Protein AF-N6YST2-F1 (afdb_monomer_lite)

InterPro domains:
  IPR011063 tRNA(Ile)-lysidine/2-thiocytidine synthase, N-terminal [PF01171] (2-42)
  IPR012094 tRNA(Ile)-lysidine synthase [PTHR43033] (2-73)
  IPR014729 Rossmann-like alpha/beta/alpha sandwich fold [G3DSA:3.40.50.620] (1-75)
  IPR015262 tRNA(Ile)-lysidine synthase, substrate-binding domain [PF09179] (97-164)

Organism: NCBI:txid1234382

Foldseek 3Di:
DDDVCLPPDPVRVVVVCVVVVHDDDDDPCLCDCVDVVSVCVPPPVVVVCVVPVCRVVVVVVVVVVVVVVLVVLLVLLVVLLVQQPDFDQFQVGWTKGFLVSLLPDDLVSNLSNVQNSVVVPPDDFADPVQSVVLSVCSVVDDLCDWDWGDRDQKIWIGHRRIIIIGGPDDPWWAKDWDPPDQWDCIPRDIDGNDDDDPADDDPVVCVVDPTDIDGDDDPPDDDDRDPPDD

Structure (mmCIF, N/CA/C/O backbone):
data_AF-N6YST2-F1
#
_entry.id   AF-N6YST2-F1
#
loop_
_atom_site.group_PDB
_atom_site.id
_atom_site.type_symbol
_atom_site.label_atom_id
_atom_site.label_alt_id
_atom_site.label_comp_id
_atom_site.label_asym_id
_atom_site.label_entity_id
_atom_site.label_seq_id
_atom_site.pdbx_PDB_ins_code
_atom_site.Cartn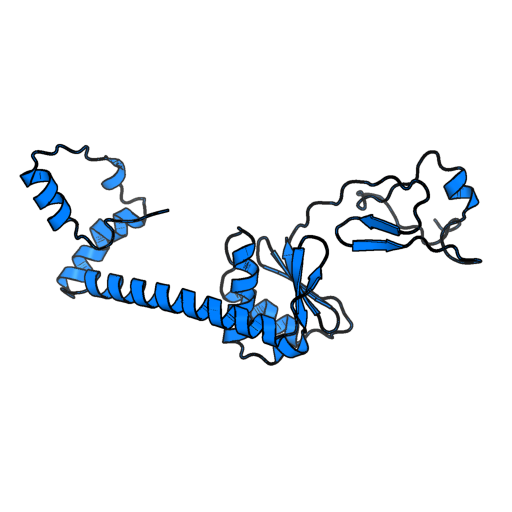_x
_atom_site.Cartn_y
_atom_site.Cartn_z
_atom_site.occupancy
_atom_site.B_iso_or_equiv
_atom_site.auth_seq_id
_atom_site.auth_comp_id
_atom_site.auth_asym_id
_atom_site.auth_atom_id
_atom_site.pdbx_PDB_model_num
ATOM 1 N N . ARG A 1 1 ? 5.291 -6.263 18.450 1.00 65.19 1 ARG A N 1
ATOM 2 C CA . ARG A 1 1 ? 5.115 -5.662 19.801 1.00 65.19 1 ARG A CA 1
ATOM 3 C C . ARG A 1 1 ? 3.794 -6.167 20.377 1.00 65.19 1 ARG A C 1
ATOM 5 O O . ARG A 1 1 ? 2.771 -5.918 19.758 1.00 65.19 1 ARG A O 1
ATOM 12 N N . LEU A 1 2 ? 3.810 -6.894 21.497 1.00 78.56 2 LEU A N 1
ATOM 13 C CA . LEU A 1 2 ? 2.604 -7.439 22.141 1.00 78.56 2 LEU A CA 1
ATOM 14 C C . LEU A 1 2 ? 1.881 -6.344 22.956 1.00 78.56 2 LEU A C 1
ATOM 16 O O . LEU A 1 2 ? 2.547 -5.483 23.534 1.00 78.56 2 LEU A O 1
ATOM 20 N N . ARG A 1 3 ? 0.539 -6.361 23.012 1.00 82.94 3 ARG A N 1
ATOM 21 C CA . ARG A 1 3 ? -0.280 -5.460 23.858 1.00 82.94 3 ARG A CA 1
ATOM 22 C C . ARG A 1 3 ? -1.318 -6.243 24.690 1.00 82.94 3 ARG A C 1
ATOM 24 O O . ARG A 1 3 ? -2.513 -6.103 24.449 1.00 82.94 3 ARG A O 1
ATOM 31 N N . PRO A 1 4 ? -0.886 -7.058 25.667 1.00 86.00 4 PRO A N 1
ATOM 32 C CA . PRO A 1 4 ? -1.756 -8.023 26.353 1.00 86.00 4 PRO A CA 1
ATOM 33 C C . PRO A 1 4 ? -2.868 -7.389 27.207 1.00 86.00 4 PRO A C 1
ATOM 35 O O . PRO A 1 4 ? -3.902 -8.008 27.417 1.00 86.00 4 PRO A O 1
ATOM 38 N N . LEU A 1 5 ? -2.703 -6.139 27.654 1.00 89.31 5 LEU A N 1
ATOM 39 C CA . LEU A 1 5 ? -3.694 -5.434 28.483 1.00 89.31 5 LEU A CA 1
ATOM 40 C C . LEU A 1 5 ? -4.665 -4.554 27.673 1.00 89.31 5 LEU A C 1
ATOM 42 O O . LEU A 1 5 ? -5.432 -3.801 28.264 1.00 89.31 5 LEU A O 1
ATOM 46 N N . LEU A 1 6 ? -4.633 -4.602 26.332 1.00 82.56 6 LEU A N 1
ATOM 47 C CA . LEU A 1 6 ? -5.403 -3.681 25.480 1.00 82.56 6 LEU A CA 1
ATOM 48 C C . LEU A 1 6 ? -6.926 -3.805 25.667 1.00 82.56 6 LEU A C 1
ATOM 50 O O . LEU A 1 6 ? -7.635 -2.816 25.511 1.00 82.56 6 LEU A O 1
ATOM 54 N N . GLY A 1 7 ? -7.415 -4.997 26.021 1.00 80.06 7 GLY A N 1
ATOM 55 C CA . GLY A 1 7 ? -8.835 -5.249 26.286 1.00 80.06 7 GLY A CA 1
ATOM 56 C C . GLY A 1 7 ? -9.312 -4.837 27.684 1.00 80.06 7 GLY A C 1
ATOM 57 O O . GLY A 1 7 ? -10.509 -4.902 27.953 1.00 80.06 7 GLY A O 1
ATOM 58 N N . LEU A 1 8 ? -8.409 -4.423 28.581 1.00 84.31 8 LEU A N 1
ATOM 59 C CA . LEU A 1 8 ? -8.742 -4.076 29.963 1.00 84.31 8 LEU A CA 1
ATOM 60 C C . LEU A 1 8 ? -8.911 -2.564 30.125 1.00 84.31 8 LEU A C 1
ATOM 62 O O . LEU A 1 8 ? -8.095 -1.763 29.666 1.00 84.31 8 LEU A O 1
ATOM 66 N N . ARG A 1 9 ? -9.961 -2.155 30.839 1.00 82.38 9 ARG A N 1
ATOM 67 C CA . ARG A 1 9 ? -10.192 -0.747 31.182 1.00 82.38 9 ARG A CA 1
ATOM 68 C C . ARG A 1 9 ? -9.235 -0.300 32.283 1.00 82.38 9 ARG A C 1
ATOM 70 O O . ARG A 1 9 ? -8.901 -1.067 33.186 1.00 82.38 9 ARG A O 1
ATOM 77 N N . ARG A 1 10 ? -8.886 0.993 32.294 1.00 83.69 10 ARG A N 1
ATOM 78 C CA . ARG A 1 10 ? -8.048 1.599 33.349 1.00 83.69 10 ARG A CA 1
ATOM 79 C C . ARG A 1 10 ? -8.590 1.326 34.755 1.00 83.69 10 ARG A C 1
ATOM 81 O O . ARG A 1 10 ? -7.808 1.012 35.643 1.00 83.69 10 ARG A O 1
ATOM 88 N N . ALA A 1 11 ? -9.907 1.400 34.948 1.00 84.94 11 ALA A N 1
ATOM 89 C CA . ALA A 1 11 ? -10.533 1.119 36.239 1.00 84.94 11 ALA A CA 1
ATOM 90 C C . ALA A 1 11 ? -10.274 -0.320 36.725 1.00 84.94 11 ALA A C 1
ATOM 92 O O . ALA A 1 11 ? -10.001 -0.520 37.904 1.00 84.94 11 ALA A O 1
ATOM 93 N N . GLN A 1 12 ? -10.282 -1.306 35.818 1.00 89.06 12 GLN A N 1
ATOM 94 C CA . GLN A 1 12 ? -9.979 -2.703 36.150 1.00 89.06 12 GLN A CA 1
ATOM 95 C C . GLN A 1 12 ? -8.512 -2.861 36.559 1.00 89.06 12 GLN A C 1
ATOM 97 O O . GLN A 1 12 ? -8.224 -3.507 37.561 1.00 89.06 12 GLN A O 1
ATOM 102 N N . LEU A 1 13 ? -7.594 -2.213 35.832 1.00 92.12 13 LEU A N 1
ATOM 103 C CA . LEU A 1 13 ? -6.164 -2.229 36.156 1.00 92.12 13 LEU A CA 1
ATOM 104 C C . LEU A 1 13 ? -5.876 -1.574 37.514 1.00 92.12 13 LEU A C 1
ATOM 106 O O . LEU A 1 13 ? -5.116 -2.124 38.304 1.00 92.12 13 LEU A O 1
ATOM 110 N N . LEU A 1 14 ? -6.512 -0.435 37.814 1.00 91.06 14 LEU A N 1
ATOM 111 C CA . LEU A 1 14 ? -6.365 0.247 39.105 1.00 91.06 14 LEU A CA 1
ATOM 112 C C . LEU A 1 14 ? -6.957 -0.573 40.254 1.00 91.06 14 LEU A C 1
ATOM 114 O O . LEU A 1 14 ? -6.343 -0.660 41.313 1.00 91.06 14 LEU A O 1
ATOM 118 N N . GLY A 1 15 ? -8.132 -1.178 40.054 1.00 92.88 15 GLY A N 1
ATOM 119 C CA . GLY A 1 15 ? -8.750 -2.059 41.045 1.00 92.88 15 GLY A CA 1
ATOM 120 C C . GLY A 1 15 ? -7.867 -3.265 41.358 1.00 92.88 15 GLY A C 1
ATOM 121 O O . GLY A 1 15 ? -7.610 -3.550 42.524 1.00 92.88 15 GLY A O 1
ATOM 122 N N . TRP A 1 16 ? -7.332 -3.914 40.321 1.00 94.75 16 TRP A N 1
ATOM 123 C CA . TRP A 1 16 ? -6.417 -5.041 40.477 1.00 94.75 16 TRP A CA 1
ATOM 124 C C . TRP A 1 16 ? -5.116 -4.635 41.180 1.00 94.75 16 TRP A C 1
ATOM 126 O O . TRP A 1 16 ? -4.717 -5.295 42.136 1.00 94.75 16 TRP A O 1
ATOM 136 N N . ALA A 1 17 ? -4.495 -3.521 40.775 1.00 94.12 17 ALA A N 1
ATOM 137 C CA . ALA A 1 17 ? -3.268 -3.020 41.394 1.00 94.12 17 ALA A CA 1
ATOM 138 C C . ALA A 1 17 ? -3.460 -2.703 42.884 1.00 94.12 17 ALA A C 1
ATOM 140 O O . ALA A 1 17 ? -2.644 -3.109 43.709 1.00 94.12 17 ALA A O 1
ATOM 141 N N . ARG A 1 18 ? -4.574 -2.050 43.242 1.00 94.81 18 ARG A N 1
ATOM 142 C CA . ARG A 1 18 ? -4.926 -1.755 44.639 1.00 94.81 18 ARG A CA 1
ATOM 143 C C . ARG A 1 18 ? -5.166 -3.023 45.453 1.00 94.81 18 ARG A C 1
ATOM 145 O O . ARG A 1 18 ? -4.648 -3.126 46.557 1.00 94.81 18 ARG A O 1
ATOM 152 N N . ALA A 1 19 ? -5.902 -3.991 44.904 1.00 96.06 19 ALA A N 1
ATOM 153 C CA . ALA A 1 19 ? -6.179 -5.261 45.579 1.00 96.06 19 ALA A CA 1
ATOM 154 C C . ALA A 1 19 ? -4.906 -6.071 45.887 1.00 96.06 19 ALA A C 1
ATOM 156 O O . ALA A 1 19 ? -4.893 -6.841 46.840 1.00 96.06 19 ALA A O 1
ATOM 157 N N . HIS A 1 20 ? -3.836 -5.868 45.113 1.00 96.38 20 HIS A N 1
ATOM 158 C CA . HIS A 1 20 ? -2.541 -6.532 45.295 1.00 96.38 20 HIS A CA 1
ATOM 159 C C . HIS A 1 20 ? -1.489 -5.635 45.967 1.00 96.38 20 HIS A C 1
ATOM 161 O O . HIS A 1 20 ? -0.314 -5.990 45.992 1.00 96.38 20 HIS A O 1
ATOM 167 N N . GLY A 1 21 ? -1.880 -4.466 46.490 1.00 95.06 21 GLY A N 1
ATOM 168 C CA . GLY A 1 21 ? -0.968 -3.559 47.193 1.00 95.06 21 GLY A CA 1
ATOM 169 C C . GLY A 1 21 ? 0.160 -2.995 46.323 1.00 95.06 21 GLY A C 1
ATOM 170 O O . GLY A 1 21 ? 1.219 -2.650 46.841 1.00 95.06 21 GLY A O 1
ATOM 171 N N . LEU A 1 22 ? -0.033 -2.915 45.003 1.00 95.31 22 LEU A N 1
ATOM 172 C CA . LEU A 1 22 ? 0.983 -2.395 44.094 1.00 95.31 22 LEU A CA 1
ATOM 173 C C . LEU A 1 22 ? 1.040 -0.869 44.157 1.00 95.31 22 LEU A C 1
ATOM 175 O O . LEU A 1 22 ? 0.030 -0.191 43.965 1.00 95.31 22 LEU A O 1
ATOM 179 N N . ALA A 1 23 ? 2.246 -0.340 44.349 1.00 90.06 23 ALA A N 1
ATOM 180 C CA . ALA A 1 23 ? 2.554 1.067 44.135 1.00 90.06 23 ALA A CA 1
ATOM 181 C C . ALA A 1 23 ? 3.004 1.293 42.684 1.00 90.06 23 ALA A C 1
ATOM 183 O O . ALA A 1 23 ? 3.649 0.436 42.077 1.00 90.06 23 ALA A O 1
ATOM 184 N N . TRP A 1 24 ? 2.680 2.454 42.122 1.00 88.12 24 TRP A N 1
ATOM 185 C CA . TRP A 1 24 ? 3.134 2.868 40.795 1.00 88.12 24 TRP A CA 1
ATOM 186 C C . TRP A 1 24 ? 3.608 4.319 40.824 1.00 88.12 24 TRP A C 1
ATOM 188 O O . TRP A 1 24 ? 3.203 5.098 41.684 1.00 88.12 24 TRP A O 1
ATOM 198 N N . VAL A 1 25 ? 4.466 4.672 39.868 1.00 87.56 25 VAL A N 1
ATOM 199 C CA . VAL A 1 25 ? 4.961 6.039 39.679 1.00 87.56 25 VAL A CA 1
ATOM 200 C C . VAL A 1 25 ? 4.017 6.787 38.739 1.00 87.56 25 VAL A C 1
ATOM 202 O O . VAL A 1 25 ? 3.628 6.262 37.691 1.00 87.56 25 VAL A O 1
ATOM 205 N N . GLU A 1 26 ? 3.638 8.005 39.113 1.00 79.00 26 GLU A N 1
ATOM 206 C CA . GLU A 1 26 ? 2.900 8.923 38.246 1.00 79.00 26 GLU A CA 1
ATOM 207 C C . GLU A 1 26 ? 3.908 9.727 37.419 1.00 79.00 26 GLU A C 1
ATOM 209 O O . GLU A 1 26 ? 4.563 10.620 37.936 1.00 79.00 26 GLU A O 1
ATOM 214 N N . ASP A 1 27 ? 4.061 9.382 36.142 1.00 82.38 27 ASP A N 1
ATOM 215 C CA . ASP A 1 27 ? 4.931 10.120 35.218 1.00 82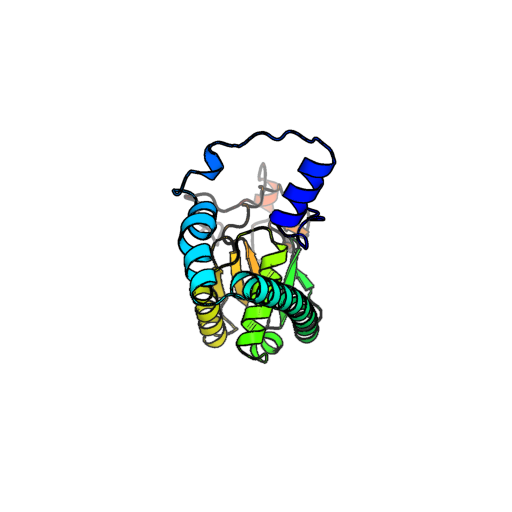.38 27 ASP A CA 1
ATOM 216 C C . ASP A 1 27 ? 4.304 11.486 34.890 1.00 82.38 27 ASP A C 1
ATOM 218 O O . ASP A 1 27 ? 3.186 11.549 34.359 1.00 82.38 27 ASP A O 1
ATOM 222 N N . GLU A 1 28 ? 5.025 12.565 35.203 1.00 77.81 28 GLU A N 1
ATOM 223 C CA . GLU A 1 28 ? 4.601 13.962 35.083 1.00 77.81 28 GLU A CA 1
ATOM 224 C C . GLU A 1 28 ? 4.231 14.340 33.642 1.00 77.81 28 GLU A C 1
ATOM 226 O O . GLU A 1 28 ? 3.324 15.148 33.412 1.00 77.81 28 GLU A O 1
ATOM 231 N N . SER A 1 29 ? 4.844 13.686 32.649 1.00 78.75 29 SER A N 1
ATOM 232 C CA . SER A 1 29 ? 4.541 13.911 31.233 1.00 78.75 29 SER A CA 1
ATOM 233 C C . SER A 1 29 ? 3.101 13.531 30.870 1.00 78.75 29 SER A C 1
ATOM 235 O O . SER A 1 29 ? 2.562 14.014 29.872 1.00 78.75 29 SER A O 1
ATOM 237 N N . ASN A 1 30 ? 2.417 12.716 31.686 1.00 78.56 30 ASN A N 1
ATOM 238 C CA . ASN A 1 30 ? 1.009 12.369 31.481 1.00 78.56 30 ASN A CA 1
ATOM 239 C C . ASN A 1 30 ? 0.058 13.561 31.610 1.00 78.56 30 ASN A C 1
ATOM 241 O O . ASN A 1 30 ? -1.043 13.492 31.054 1.00 78.56 30 ASN A O 1
ATOM 245 N N . ALA A 1 31 ? 0.459 14.605 32.341 1.00 78.81 31 ALA A N 1
ATOM 246 C CA . ALA A 1 31 ? -0.304 15.837 32.520 1.00 78.81 31 ALA A CA 1
ATOM 247 C C . ALA A 1 31 ? -0.057 16.856 31.394 1.00 78.81 31 ALA A C 1
ATOM 249 O O . ALA A 1 31 ? -0.803 17.823 31.245 1.00 78.81 31 ALA A O 1
ATOM 250 N N . GLU A 1 32 ? 0.965 16.646 30.565 1.00 89.19 32 GLU A N 1
ATOM 251 C CA . GLU A 1 32 ? 1.336 17.605 29.536 1.00 89.19 32 GLU A CA 1
ATOM 252 C C . GLU A 1 32 ? 0.414 17.525 28.313 1.00 89.19 32 GLU A C 1
ATOM 254 O O . GLU A 1 32 ? 0.458 16.580 27.519 1.00 89.19 32 GLU A O 1
ATOM 259 N N . LEU A 1 33 ? -0.384 18.572 28.109 1.00 89.19 33 LEU A N 1
ATOM 260 C CA . LEU A 1 33 ? -1.345 18.672 27.005 1.00 89.19 33 LEU A CA 1
ATOM 261 C C . LEU A 1 33 ? -0.712 18.972 25.637 1.00 89.19 33 LEU A C 1
ATOM 263 O O . LEU A 1 33 ? -1.398 18.872 24.622 1.00 89.19 33 LEU A O 1
ATOM 267 N N . ARG A 1 34 ? 0.587 19.305 25.578 1.00 89.56 34 ARG A N 1
ATOM 268 C CA . ARG A 1 34 ? 1.304 19.504 24.302 1.00 89.56 34 ARG A CA 1
ATOM 269 C C . ARG A 1 34 ? 1.334 18.237 23.444 1.00 89.56 34 ARG A C 1
ATOM 271 O O . ARG A 1 34 ? 1.445 18.315 22.225 1.00 89.56 34 ARG A O 1
ATOM 278 N N . PHE A 1 35 ? 1.206 17.065 24.069 1.00 86.81 35 PHE A N 1
ATOM 279 C CA . PHE A 1 35 ? 1.106 15.798 23.362 1.00 86.81 35 PHE A CA 1
ATOM 280 C C . PHE A 1 35 ? -0.350 15.503 22.999 1.00 86.81 35 PHE A C 1
ATOM 282 O O . PHE A 1 35 ? -1.198 15.334 23.877 1.00 86.81 35 PHE A O 1
ATOM 289 N N . ALA A 1 36 ? -0.630 15.347 21.700 1.00 88.69 36 ALA A N 1
ATOM 290 C CA . ALA A 1 36 ? -1.980 15.111 21.176 1.00 88.69 36 ALA A CA 1
ATOM 291 C C . ALA A 1 36 ? -2.716 13.963 21.891 1.00 88.69 36 ALA A C 1
ATOM 293 O O . ALA A 1 36 ? -3.905 14.063 22.180 1.00 88.69 36 ALA A O 1
ATOM 294 N N . ARG A 1 37 ? -2.000 12.890 22.252 1.00 88.12 37 ARG A N 1
ATOM 295 C CA . ARG A 1 37 ? -2.566 11.760 23.001 1.00 88.12 37 ARG A CA 1
ATOM 296 C C . ARG A 1 37 ? -3.114 12.170 24.374 1.00 88.12 37 ARG A C 1
ATOM 298 O O . ARG A 1 37 ? -4.192 11.712 24.750 1.00 88.12 37 ARG A O 1
ATOM 305 N N . ASN A 1 38 ? -2.389 13.007 25.112 1.00 89.75 38 ASN A N 1
ATOM 306 C CA . ASN A 1 38 ? -2.817 13.486 26.426 1.00 89.75 38 ASN A CA 1
ATOM 307 C C . ASN A 1 38 ? -3.984 14.460 26.290 1.00 89.75 38 ASN A C 1
ATOM 309 O O . ASN A 1 38 ? -4.973 14.311 27.002 1.00 89.75 38 ASN A O 1
ATOM 313 N N . ALA A 1 39 ? -3.915 15.376 25.318 1.00 90.19 39 ALA A N 1
ATOM 314 C CA . ALA A 1 39 ? -5.004 16.299 25.016 1.00 90.19 39 ALA A CA 1
ATOM 315 C C . ALA A 1 39 ? -6.311 15.570 24.671 1.00 90.19 39 ALA A C 1
ATOM 317 O O . ALA A 1 39 ? -7.355 15.888 25.237 1.00 90.19 39 ALA A O 1
ATOM 318 N N . LEU A 1 40 ? -6.256 14.543 23.815 1.00 90.69 40 LEU A N 1
ATOM 319 C CA . LEU A 1 40 ? -7.421 13.712 23.497 1.00 90.69 40 LEU A CA 1
ATOM 320 C C . LEU A 1 40 ? -7.991 13.049 24.756 1.00 90.69 40 LEU A C 1
ATOM 322 O O . LEU A 1 40 ? -9.188 13.147 25.012 1.00 90.69 40 LEU A O 1
ATOM 326 N N . ARG A 1 41 ? -7.133 12.416 25.565 1.00 87.88 41 ARG A N 1
ATOM 327 C CA . ARG A 1 41 ? -7.542 11.702 26.783 1.00 87.88 41 ARG A CA 1
ATOM 328 C C . ARG A 1 41 ? -8.159 12.620 27.838 1.00 87.88 41 ARG A C 1
ATOM 330 O O . ARG A 1 41 ? -9.105 12.208 28.490 1.00 87.88 41 ARG A O 1
ATOM 337 N N . GLN A 1 42 ? -7.597 13.808 28.043 1.00 88.88 42 GLN A N 1
ATOM 338 C CA . GLN A 1 42 ? -7.977 14.686 29.154 1.00 88.88 42 GLN A CA 1
ATOM 339 C C . GLN A 1 42 ? -9.030 15.726 28.781 1.00 88.88 42 GLN A C 1
ATOM 341 O O . GLN A 1 42 ? -9.757 16.173 29.660 1.00 88.88 42 GLN A O 1
ATOM 346 N N . ARG A 1 43 ? -9.114 16.135 27.509 1.00 92.38 43 ARG A N 1
ATOM 347 C CA . ARG A 1 43 ? -10.024 17.209 27.082 1.00 92.38 43 ARG A CA 1
ATOM 348 C C . ARG A 1 43 ? -11.139 16.740 26.163 1.00 92.38 43 ARG A C 1
ATOM 350 O O . ARG A 1 43 ? -12.248 17.238 26.291 1.00 92.38 43 ARG A O 1
ATOM 357 N N . LEU A 1 44 ? -10.860 15.821 25.236 1.00 92.62 44 LEU A N 1
ATOM 358 C CA . LEU A 1 44 ? -11.852 15.420 24.234 1.00 92.62 44 LEU A CA 1
ATOM 359 C C . LEU A 1 44 ? -12.720 14.254 24.709 1.00 92.62 44 LEU A C 1
ATOM 361 O O . LEU A 1 44 ? -13.941 14.338 24.639 1.00 92.62 44 LEU A O 1
ATOM 365 N N . LEU A 1 45 ? -12.097 13.166 25.171 1.00 91.56 45 LEU A N 1
ATOM 366 C CA . LEU A 1 45 ? -12.828 11.953 25.540 1.00 91.56 45 LEU A CA 1
ATOM 367 C C . LEU A 1 45 ? -13.837 12.164 26.679 1.00 91.56 45 LEU A C 1
ATOM 369 O O . LEU A 1 45 ? -14.942 11.661 26.515 1.00 91.56 45 LEU A O 1
ATOM 373 N N . PRO A 1 46 ? -13.545 12.932 27.752 1.00 91.12 46 PRO A N 1
ATOM 374 C CA . PRO A 1 46 ? -14.531 13.168 28.808 1.00 91.12 46 PRO A CA 1
ATOM 375 C C . PRO A 1 46 ? -15.795 13.850 28.278 1.00 91.12 46 PRO A C 1
ATOM 377 O O . PRO A 1 46 ? -16.893 13.356 28.485 1.00 91.12 46 PRO A O 1
ATOM 380 N N . VAL A 1 47 ? -15.637 14.908 27.474 1.00 95.06 47 VAL A N 1
ATOM 381 C CA . VAL A 1 47 ? -16.774 15.609 26.853 1.00 95.06 47 VAL A CA 1
ATOM 382 C C . VAL A 1 47 ? -17.552 14.684 25.912 1.00 95.06 47 VAL A C 1
ATOM 384 O O . VAL A 1 47 ? -18.779 14.733 25.858 1.00 95.06 47 VAL A O 1
ATOM 387 N N . ALA A 1 48 ? -16.857 13.820 25.168 1.00 93.12 48 ALA A N 1
ATOM 388 C CA . ALA A 1 48 ? -17.509 12.845 24.301 1.00 93.12 48 ALA A CA 1
ATOM 389 C C . ALA A 1 48 ? -18.289 11.780 25.092 1.00 93.12 48 ALA A C 1
ATOM 391 O O . ALA A 1 48 ? -19.353 11.374 24.637 1.00 93.12 48 ALA A O 1
ATOM 392 N N . GLU A 1 49 ? -17.786 11.332 26.246 1.00 93.38 49 GLU A N 1
ATOM 393 C CA . GLU A 1 49 ? -18.468 10.373 27.125 1.00 93.38 49 GLU A CA 1
ATOM 394 C C . GLU A 1 49 ? -19.666 10.998 27.852 1.00 93.38 49 GLU A C 1
ATOM 396 O O . GLU A 1 49 ? -20.691 10.331 27.989 1.00 93.38 49 GLU A O 1
ATOM 401 N N . ASP A 1 50 ? -19.580 12.276 28.231 1.00 94.56 50 ASP A N 1
ATOM 402 C CA . ASP A 1 50 ? -20.692 13.019 28.835 1.00 94.56 50 ASP A CA 1
ATOM 403 C C . ASP A 1 50 ? -21.877 13.149 27.862 1.00 94.56 50 ASP A C 1
ATOM 405 O O . ASP A 1 50 ? -23.031 12.964 28.247 1.00 94.56 50 ASP A O 1
ATOM 409 N N . LEU A 1 51 ? -21.599 13.433 26.583 1.00 96.38 51 LEU A N 1
ATOM 410 C CA . LEU A 1 51 ? -22.625 13.514 25.535 1.00 96.38 51 LEU A CA 1
ATOM 411 C C . LEU A 1 51 ? -23.089 12.129 25.062 1.00 96.38 51 LEU A C 1
ATOM 413 O O . LEU A 1 51 ? -24.266 11.928 24.760 1.00 96.38 51 LEU A O 1
ATOM 417 N N . PHE A 1 52 ? -22.162 11.174 24.975 1.00 95.00 52 PHE A N 1
ATOM 418 C CA . PHE A 1 52 ? -22.400 9.824 24.479 1.00 95.00 52 PHE A CA 1
ATOM 419 C C . PHE A 1 52 ? -21.732 8.800 25.412 1.00 95.00 52 PHE A C 1
ATOM 421 O O . PHE A 1 52 ? -20.568 8.447 25.201 1.00 95.00 52 PHE A O 1
ATOM 428 N N . PRO A 1 53 ? -22.469 8.209 26.372 1.00 91.88 53 PRO A N 1
ATOM 429 C CA . PRO A 1 53 ? -21.899 7.309 27.387 1.00 91.88 53 PRO A CA 1
ATOM 430 C C . PRO A 1 53 ? -21.132 6.093 26.839 1.00 91.88 53 PRO A C 1
ATOM 432 O O . PRO A 1 53 ? -20.346 5.463 27.544 1.00 91.88 53 PRO A O 1
ATOM 435 N N . ALA A 1 54 ? -21.354 5.738 25.570 1.00 90.38 54 ALA A N 1
ATOM 436 C CA . ALA A 1 54 ? -20.676 4.645 24.881 1.00 90.38 54 ALA A CA 1
ATOM 437 C C . ALA A 1 54 ? -19.586 5.101 23.886 1.00 90.38 54 ALA A C 1
ATOM 439 O O . ALA A 1 54 ? -19.140 4.280 23.081 1.00 90.38 54 ALA A O 1
ATOM 440 N N . ALA A 1 55 ? -19.136 6.362 23.905 1.00 90.38 55 ALA A N 1
ATOM 441 C CA . ALA A 1 55 ? -18.180 6.906 22.933 1.00 90.38 55 ALA A CA 1
ATOM 442 C C . ALA A 1 55 ? -16.881 6.088 22.852 1.00 90.38 55 ALA A C 1
ATOM 444 O O . ALA A 1 55 ? -16.557 5.530 21.803 1.00 90.38 55 ALA A O 1
ATOM 445 N N . VAL A 1 56 ? -16.159 5.950 23.968 1.00 88.12 56 VAL A N 1
ATOM 446 C CA . VAL A 1 56 ? -14.894 5.198 24.028 1.00 88.12 56 VAL A CA 1
ATOM 447 C C . VAL A 1 56 ? -15.051 3.723 23.630 1.00 88.12 56 VAL A C 1
ATOM 449 O O . VAL A 1 56 ? -14.296 3.276 22.761 1.00 88.12 56 VAL A O 1
ATOM 452 N N . PRO A 1 57 ? -16.002 2.936 24.178 1.00 87.62 57 PRO A N 1
ATOM 453 C CA . PRO A 1 57 ? -16.159 1.542 23.763 1.00 87.62 57 PRO A CA 1
ATOM 454 C C . PRO A 1 57 ? -16.604 1.394 22.299 1.00 87.62 57 PRO A C 1
ATOM 456 O O . PRO A 1 57 ? -16.236 0.414 21.652 1.00 87.62 57 PRO A O 1
ATOM 459 N N . THR A 1 58 ? -17.354 2.353 21.750 1.00 91.31 58 THR A N 1
ATOM 460 C CA . THR A 1 58 ? -17.739 2.349 20.328 1.00 91.31 58 THR A CA 1
ATOM 461 C C . THR A 1 58 ? -16.539 2.643 19.431 1.00 91.31 58 THR A C 1
ATOM 463 O O . THR A 1 58 ? -16.309 1.911 18.470 1.00 91.31 58 THR A O 1
ATOM 466 N N . LEU A 1 59 ? -15.716 3.637 19.779 1.00 90.88 59 LEU A N 1
ATOM 467 C CA . LEU A 1 59 ? -14.474 3.946 19.064 1.00 90.88 59 LEU A CA 1
ATOM 468 C C . LEU A 1 59 ? -13.481 2.778 19.105 1.00 90.88 59 LEU A C 1
ATOM 470 O O . LEU A 1 59 ? -12.867 2.461 18.089 1.00 90.88 59 LEU A O 1
ATOM 474 N N . ALA A 1 60 ? -13.348 2.102 20.250 1.00 88.38 60 ALA A N 1
ATOM 475 C CA . ALA A 1 60 ? -12.497 0.919 20.377 1.00 88.38 60 ALA A CA 1
ATOM 476 C C . ALA A 1 60 ? -12.967 -0.230 19.467 1.00 88.38 60 ALA A C 1
ATOM 478 O O . ALA A 1 60 ? -12.147 -0.877 18.818 1.00 88.38 60 ALA A O 1
ATOM 479 N N . ARG A 1 61 ? -14.285 -0.449 19.369 1.00 91.19 61 ARG A N 1
ATOM 480 C CA . ARG A 1 61 ? -14.872 -1.457 18.474 1.00 91.19 61 ARG A CA 1
ATOM 481 C C . ARG A 1 61 ? -14.679 -1.102 17.003 1.00 91.19 61 ARG A C 1
ATOM 483 O O . ARG A 1 61 ? -14.282 -1.957 16.223 1.00 91.19 61 ARG A O 1
ATOM 490 N N . ALA A 1 62 ? -14.885 0.162 16.637 1.00 94.62 62 ALA A N 1
ATOM 491 C CA . ALA A 1 62 ? -14.604 0.645 15.288 1.00 94.62 62 ALA A CA 1
ATOM 492 C C . ALA A 1 62 ? -13.123 0.457 14.922 1.00 94.62 62 ALA A C 1
ATOM 494 O O . ALA A 1 62 ? -12.815 -0.017 13.834 1.00 94.62 62 ALA A O 1
ATOM 495 N N . ALA A 1 63 ? -12.204 0.745 15.849 1.00 91.44 63 ALA A N 1
ATOM 496 C CA . ALA A 1 63 ? -10.778 0.502 15.650 1.00 91.44 63 ALA A CA 1
ATOM 497 C C . ALA A 1 63 ? -10.452 -0.988 15.445 1.00 91.44 63 ALA A C 1
ATOM 499 O O . ALA A 1 63 ? -9.606 -1.304 14.612 1.00 91.44 63 ALA A O 1
ATOM 500 N N . ALA A 1 64 ? -11.131 -1.897 16.156 1.00 90.56 64 ALA A N 1
ATOM 501 C CA . ALA A 1 64 ? -11.000 -3.337 15.931 1.00 90.56 64 ALA A CA 1
ATOM 502 C C . ALA A 1 64 ? -11.494 -3.737 14.530 1.00 90.56 64 ALA A C 1
ATOM 504 O O . ALA A 1 64 ? -10.754 -4.382 13.793 1.00 90.56 64 ALA A O 1
ATOM 505 N N . HIS A 1 65 ? -12.670 -3.257 14.110 1.00 96.00 65 HIS A N 1
ATOM 506 C CA . HIS A 1 65 ? -13.183 -3.504 12.757 1.00 96.00 65 HIS A CA 1
ATOM 507 C C . HIS A 1 65 ? -12.256 -2.936 11.670 1.00 96.00 65 HIS A C 1
ATOM 509 O O . HIS A 1 65 ? -12.069 -3.560 10.631 1.00 96.00 65 HIS A O 1
ATOM 515 N N . PHE A 1 66 ? -11.641 -1.767 11.888 1.00 95.31 66 PHE A N 1
ATOM 516 C CA . PHE A 1 66 ? -10.659 -1.215 10.949 1.00 95.31 66 PHE A CA 1
ATOM 517 C C . PHE A 1 66 ? -9.386 -2.054 10.875 1.00 95.31 66 PHE A C 1
ATOM 519 O O . PHE A 1 66 ? -8.817 -2.177 9.794 1.00 95.31 66 PHE A O 1
ATOM 526 N N . ALA A 1 67 ? -8.941 -2.635 11.991 1.00 91.62 67 ALA A N 1
ATOM 527 C CA . ALA A 1 67 ? -7.803 -3.545 11.989 1.00 91.62 67 ALA A CA 1
ATOM 528 C C . ALA A 1 67 ? -8.120 -4.831 11.210 1.00 91.62 67 ALA A C 1
ATOM 530 O O . ALA A 1 67 ? -7.320 -5.242 10.378 1.00 91.62 67 ALA A O 1
ATOM 531 N N . GLU A 1 68 ? -9.297 -5.423 11.422 1.00 95.31 68 GLU A N 1
ATOM 532 C CA . GLU A 1 68 ? -9.768 -6.581 10.648 1.00 95.31 68 GLU A CA 1
ATOM 533 C C . GLU A 1 68 ? -9.879 -6.254 9.153 1.00 95.31 68 GLU A C 1
ATOM 535 O O . GLU A 1 68 ? -9.362 -6.987 8.311 1.00 95.31 68 GLU A O 1
ATOM 540 N N . ALA A 1 69 ? -10.474 -5.107 8.814 1.00 96.38 69 ALA A N 1
ATOM 541 C CA . ALA A 1 69 ? -10.563 -4.641 7.435 1.00 96.38 69 ALA A CA 1
ATOM 542 C C . ALA A 1 69 ? -9.178 -4.428 6.803 1.00 96.38 69 ALA A C 1
ATOM 544 O O . ALA A 1 69 ? -8.998 -4.736 5.630 1.00 96.38 69 ALA A O 1
ATOM 545 N N . ASP A 1 70 ? -8.189 -3.937 7.555 1.00 93.94 70 ASP A N 1
ATOM 546 C CA . ASP A 1 70 ? -6.817 -3.765 7.063 1.00 93.94 70 ASP A CA 1
ATOM 547 C C . ASP A 1 70 ? -6.154 -5.104 6.702 1.00 93.94 70 ASP A C 1
ATOM 549 O O . ASP A 1 70 ? -5.450 -5.180 5.692 1.00 93.94 70 ASP A O 1
ATOM 553 N N . VAL A 1 71 ? -6.427 -6.170 7.468 1.00 95.25 71 VAL A N 1
ATOM 554 C CA . VAL A 1 71 ? -5.974 -7.533 7.139 1.00 95.25 71 VAL A CA 1
ATOM 555 C C . VAL A 1 71 ? -6.609 -8.004 5.832 1.00 95.25 71 VAL A C 1
ATOM 557 O O . VAL A 1 71 ? -5.889 -8.377 4.906 1.00 95.25 71 VAL A O 1
ATOM 560 N N . LEU A 1 72 ? -7.935 -7.896 5.712 1.00 97.69 72 LEU A N 1
ATOM 561 C CA . LEU A 1 72 ? -8.666 -8.297 4.503 1.00 97.69 72 LEU A CA 1
ATOM 562 C C . LEU A 1 72 ? -8.233 -7.493 3.268 1.00 97.69 72 LEU A C 1
ATOM 564 O O . LEU A 1 72 ? -8.134 -8.028 2.165 1.00 97.69 72 LEU A O 1
ATOM 568 N N . LEU A 1 73 ? -7.929 -6.204 3.434 1.00 96.38 73 LEU A N 1
ATOM 569 C CA . LEU A 1 73 ? -7.376 -5.369 2.367 1.00 96.38 73 LEU A CA 1
ATOM 570 C C . LEU A 1 73 ? -5.978 -5.834 1.942 1.00 96.38 73 LEU A C 1
ATOM 572 O O . LEU A 1 73 ? -5.653 -5.757 0.755 1.00 96.38 73 LEU A O 1
ATOM 576 N N . GLY A 1 74 ? -5.165 -6.328 2.876 1.00 94.56 74 GLY A N 1
ATOM 577 C CA . GLY A 1 74 ? -3.883 -6.960 2.576 1.00 94.56 74 GLY A CA 1
ATOM 578 C C . GLY A 1 74 ? -4.037 -8.253 1.773 1.00 94.56 74 GLY A C 1
ATOM 579 O O . GLY A 1 74 ? -3.334 -8.438 0.781 1.00 94.56 74 GLY A O 1
ATOM 580 N N . GLU A 1 75 ? -4.985 -9.111 2.152 1.00 96.62 75 GLU A N 1
ATOM 581 C CA . GLU A 1 75 ? -5.311 -10.342 1.419 1.00 96.62 75 GLU A CA 1
ATOM 582 C C . GLU A 1 75 ? -5.802 -10.037 -0.001 1.00 96.62 75 GLU A C 1
ATOM 584 O O . GLU A 1 75 ? -5.292 -10.594 -0.974 1.00 96.62 75 GLU A O 1
ATOM 589 N N . LEU A 1 76 ? -6.726 -9.080 -0.142 1.00 97.50 76 LEU A N 1
ATOM 590 C CA . LEU A 1 76 ? -7.215 -8.629 -1.443 1.00 97.50 76 LEU A CA 1
ATOM 591 C C . LEU A 1 76 ? -6.082 -8.069 -2.311 1.00 97.50 76 LEU A C 1
ATOM 593 O O . LEU A 1 76 ? -6.011 -8.380 -3.495 1.00 97.50 76 LEU A O 1
ATOM 597 N N . ALA A 1 77 ? -5.173 -7.273 -1.741 1.00 94.94 77 ALA A N 1
ATOM 598 C CA . ALA A 1 77 ? -4.028 -6.757 -2.486 1.00 94.94 77 ALA A CA 1
ATOM 599 C C . ALA A 1 77 ? -3.105 -7.878 -2.988 1.00 94.94 77 ALA A C 1
ATOM 601 O O . ALA A 1 77 ? -2.617 -7.797 -4.113 1.00 94.94 77 ALA A O 1
ATOM 602 N N . ALA A 1 78 ? -2.890 -8.933 -2.198 1.00 92.75 78 ALA A N 1
ATOM 603 C CA . ALA A 1 78 ? -2.094 -10.082 -2.624 1.00 92.75 78 ALA A CA 1
ATOM 604 C C . ALA A 1 78 ? -2.761 -10.847 -3.784 1.00 92.75 78 ALA A C 1
ATOM 606 O O . ALA A 1 78 ? -2.088 -11.204 -4.755 1.00 92.75 78 ALA A O 1
ATOM 607 N N . ILE A 1 79 ? -4.084 -11.039 -3.723 1.00 95.19 79 ILE A N 1
ATOM 608 C CA . ILE A 1 79 ? -4.875 -11.629 -4.816 1.00 95.19 79 ILE A CA 1
ATOM 609 C C . ILE A 1 79 ? -4.772 -10.759 -6.077 1.00 95.19 79 ILE A C 1
ATOM 611 O O . ILE A 1 79 ? -4.508 -11.270 -7.166 1.00 95.19 79 ILE A O 1
ATOM 615 N N . ASP A 1 80 ? -4.927 -9.442 -5.933 1.00 95.94 80 ASP A N 1
ATOM 616 C CA . ASP A 1 80 ? -4.845 -8.481 -7.037 1.00 95.94 80 ASP A CA 1
ATOM 617 C C . ASP A 1 80 ? -3.460 -8.481 -7.683 1.00 95.94 80 ASP A C 1
ATOM 619 O O . ASP A 1 80 ? -3.350 -8.468 -8.910 1.00 95.94 80 ASP A O 1
ATOM 623 N N . ALA A 1 81 ? -2.402 -8.535 -6.869 1.00 92.62 81 ALA A N 1
ATOM 624 C CA . ALA A 1 81 ? -1.029 -8.621 -7.344 1.00 92.62 81 ALA A CA 1
ATOM 625 C C . ALA A 1 81 ? -0.818 -9.872 -8.206 1.00 92.62 81 ALA A C 1
ATOM 627 O O . ALA A 1 81 ? -0.284 -9.755 -9.306 1.00 92.62 81 ALA A O 1
ATOM 628 N N . ALA A 1 82 ? -1.293 -11.037 -7.750 1.00 91.19 82 ALA A N 1
ATOM 629 C CA . ALA A 1 82 ? -1.205 -12.292 -8.498 1.00 91.19 82 ALA A CA 1
ATOM 630 C C . ALA A 1 82 ? -2.044 -12.273 -9.792 1.00 91.19 82 ALA A C 1
ATOM 632 O O . ALA A 1 82 ? -1.617 -12.788 -10.826 1.00 91.19 82 ALA A O 1
ATOM 633 N N . ALA A 1 83 ? -3.224 -11.646 -9.763 1.00 91.69 83 ALA A N 1
ATOM 634 C CA . ALA A 1 83 ? -4.081 -11.488 -10.938 1.00 91.69 83 ALA A CA 1
ATOM 635 C C . ALA A 1 83 ? -3.475 -10.545 -11.994 1.00 91.69 83 ALA A C 1
ATOM 637 O O . ALA A 1 83 ? -3.714 -10.713 -13.189 1.00 91.69 83 ALA A O 1
ATOM 638 N N . CYS A 1 84 ? -2.636 -9.590 -11.581 1.00 92.38 84 CYS A N 1
ATOM 639 C CA . CYS A 1 84 ? -1.864 -8.730 -12.483 1.00 92.38 84 CYS A CA 1
ATOM 640 C C . CYS A 1 84 ? -0.664 -9.451 -13.137 1.00 92.38 84 CYS A C 1
ATOM 642 O O . CYS A 1 84 ? 0.200 -8.791 -13.718 1.00 92.38 84 CYS A O 1
ATOM 644 N N . GLY A 1 85 ? -0.609 -10.786 -13.072 1.00 80.12 85 GLY A N 1
ATOM 645 C CA . GLY A 1 85 ? 0.495 -11.632 -13.524 1.00 80.12 85 GLY A CA 1
ATOM 646 C C . GLY A 1 85 ? 1.352 -12.122 -12.357 1.00 80.12 85 GLY A C 1
ATOM 647 O O . GLY A 1 85 ? 1.237 -11.623 -11.244 1.00 80.12 85 GLY A O 1
ATOM 648 N N . VAL A 1 86 ? 2.236 -13.095 -12.608 1.00 69.94 86 VAL A N 1
ATOM 649 C CA . VAL A 1 86 ? 3.202 -13.538 -11.590 1.00 69.94 86 VAL A CA 1
ATOM 650 C C . VAL A 1 86 ? 4.139 -12.366 -11.306 1.00 69.94 86 VAL A C 1
ATOM 652 O O . VAL A 1 86 ? 4.864 -11.961 -12.223 1.00 69.94 86 VAL A O 1
ATOM 655 N N . PRO A 1 87 ? 4.127 -11.795 -10.089 1.00 67.75 87 PRO A N 1
ATOM 656 C CA . PRO A 1 87 ? 4.952 -10.642 -9.811 1.00 67.75 87 PRO A CA 1
ATOM 657 C C . PRO A 1 87 ? 6.420 -11.050 -9.909 1.00 67.75 87 PRO A C 1
ATOM 659 O O . PRO A 1 87 ? 6.899 -11.897 -9.156 1.00 67.75 87 PRO A O 1
ATOM 662 N N . ALA A 1 88 ? 7.126 -10.485 -10.882 1.00 71.56 88 ALA A N 1
ATOM 663 C CA . ALA A 1 88 ? 8.546 -10.740 -11.055 1.00 71.56 88 ALA A CA 1
ATOM 664 C C . ALA A 1 88 ? 9.330 -9.757 -10.191 1.00 71.56 88 ALA A C 1
ATOM 666 O O . ALA A 1 88 ? 8.989 -8.573 -10.130 1.00 71.56 88 ALA A O 1
ATOM 667 N N . LEU A 1 89 ? 10.396 -10.233 -9.554 1.00 71.31 89 LEU A N 1
ATOM 668 C CA . LEU A 1 89 ? 11.348 -9.344 -8.907 1.00 71.31 89 LEU A CA 1
ATOM 669 C C . LEU A 1 89 ? 12.261 -8.739 -9.973 1.00 71.31 89 LEU A C 1
ATOM 671 O O . LEU A 1 89 ? 12.892 -9.466 -10.741 1.00 71.31 89 LEU A O 1
ATOM 675 N N . ARG A 1 90 ? 12.347 -7.410 -10.025 1.00 65.38 90 ARG A N 1
ATOM 676 C CA . ARG A 1 90 ? 13.397 -6.723 -10.782 1.00 65.38 90 ARG A CA 1
ATOM 677 C C . ARG A 1 90 ? 14.571 -6.451 -9.859 1.00 65.38 90 ARG A C 1
ATOM 679 O O . ARG A 1 90 ? 14.386 -5.786 -8.840 1.00 65.38 90 ARG A O 1
ATOM 686 N N . GLY A 1 91 ? 15.764 -6.895 -10.254 1.00 64.62 91 GLY A N 1
ATOM 687 C CA . GLY A 1 91 ? 17.018 -6.450 -9.653 1.00 64.62 91 GLY A CA 1
ATOM 688 C C . GLY A 1 91 ? 17.011 -6.481 -8.129 1.00 64.62 91 GLY A C 1
ATOM 689 O O . GLY A 1 91 ? 16.894 -7.543 -7.527 1.00 64.62 91 GLY A O 1
ATOM 690 N N . ALA A 1 92 ? 17.066 -5.291 -7.526 1.00 60.94 92 ALA A N 1
ATOM 691 C CA . ALA A 1 92 ? 17.043 -5.021 -6.086 1.00 60.94 92 ALA A CA 1
ATOM 692 C C . ALA A 1 92 ? 15.754 -5.449 -5.332 1.00 60.94 92 ALA A C 1
ATOM 694 O O . ALA A 1 92 ? 15.458 -4.911 -4.268 1.00 60.94 92 ALA A O 1
ATOM 695 N N . GLY A 1 93 ? 14.995 -6.421 -5.847 1.00 70.50 93 GLY A N 1
ATOM 696 C CA . GLY A 1 93 ? 13.877 -7.051 -5.145 1.00 70.50 93 GLY A CA 1
ATOM 697 C C . GLY A 1 93 ? 12.539 -6.325 -5.280 1.00 70.50 93 GLY A C 1
ATOM 698 O O . GLY A 1 93 ? 11.677 -6.480 -4.419 1.00 70.50 93 GLY A O 1
ATOM 699 N N . PHE A 1 94 ? 12.332 -5.540 -6.341 1.00 76.12 94 PHE A N 1
ATOM 700 C CA . PHE A 1 94 ? 11.063 -4.832 -6.541 1.00 76.12 94 PHE A CA 1
ATOM 701 C C . PHE A 1 94 ? 10.030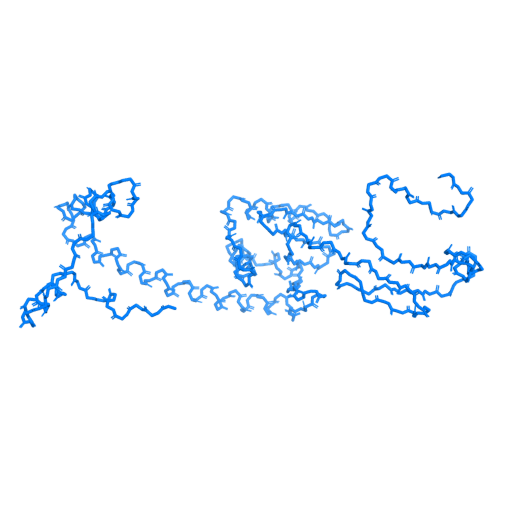 -5.701 -7.243 1.00 76.12 94 PHE A C 1
ATOM 703 O O . PHE A 1 94 ? 10.324 -6.309 -8.270 1.00 76.12 94 PHE A O 1
ATOM 710 N N . VAL A 1 95 ? 8.801 -5.689 -6.735 1.00 84.94 95 VAL A N 1
ATOM 711 C CA . VAL A 1 95 ? 7.657 -6.371 -7.342 1.00 84.94 95 VAL A CA 1
ATOM 712 C C . VAL A 1 95 ? 7.219 -5.631 -8.611 1.00 84.94 95 VAL A C 1
ATOM 714 O O . VAL A 1 95 ? 6.875 -4.448 -8.560 1.00 84.94 95 VAL A O 1
ATOM 717 N N . VAL A 1 96 ? 7.209 -6.331 -9.747 1.00 89.38 96 VAL A N 1
ATOM 718 C CA . VAL A 1 96 ? 6.757 -5.809 -11.044 1.00 89.38 96 VAL A CA 1
ATOM 719 C C . VAL A 1 96 ? 5.415 -6.424 -11.427 1.00 89.38 96 VAL A C 1
ATOM 721 O O . VAL A 1 96 ? 5.280 -7.644 -11.493 1.00 89.38 96 VAL A O 1
ATOM 724 N N . LEU A 1 97 ? 4.442 -5.568 -11.733 1.00 92.81 97 LEU A N 1
ATOM 725 C CA . LEU A 1 97 ? 3.089 -5.933 -12.150 1.00 92.81 97 LEU A CA 1
ATOM 726 C C . LEU A 1 97 ? 2.874 -5.649 -13.636 1.00 92.81 97 LEU A C 1
ATOM 728 O O . LEU A 1 97 ? 3.476 -4.721 -14.191 1.00 92.81 97 LEU A O 1
ATOM 732 N N . ARG A 1 98 ? 1.959 -6.387 -14.278 1.00 93.81 98 ARG A N 1
ATOM 733 C CA . ARG A 1 98 ? 1.501 -6.029 -15.625 1.00 93.81 98 ARG A CA 1
ATOM 734 C C . ARG A 1 98 ? 0.603 -4.801 -15.574 1.00 93.81 98 ARG A C 1
ATOM 736 O O . ARG A 1 98 ? -0.382 -4.773 -14.833 1.00 93.81 98 ARG A O 1
ATOM 743 N N . ARG A 1 99 ? 0.912 -3.798 -16.395 1.00 93.38 99 ARG A N 1
ATOM 744 C CA . ARG A 1 99 ? 0.187 -2.521 -16.431 1.00 93.38 99 ARG A CA 1
ATOM 745 C C . ARG A 1 99 ? -1.271 -2.714 -16.830 1.00 93.38 99 ARG A C 1
ATOM 747 O O . ARG A 1 99 ? -2.139 -2.131 -16.189 1.00 93.38 99 ARG A O 1
ATOM 754 N N . ALA A 1 100 ? -1.545 -3.532 -17.845 1.00 92.88 100 ALA A N 1
ATOM 755 C CA . ALA A 1 100 ? -2.907 -3.806 -18.294 1.00 92.88 100 ALA A CA 1
ATOM 756 C C . ALA A 1 100 ? -3.771 -4.419 -17.177 1.00 92.88 100 ALA A C 1
ATOM 758 O O . ALA A 1 100 ? -4.878 -3.945 -16.929 1.00 92.88 100 ALA A O 1
ATOM 759 N N . GLY A 1 101 ? -3.237 -5.411 -16.453 1.00 94.25 101 GLY A N 1
ATOM 760 C CA . GLY A 1 101 ? -3.924 -6.032 -15.316 1.00 94.25 101 GLY A CA 1
ATOM 761 C C . GLY A 1 101 ? -4.169 -5.041 -14.179 1.00 94.25 101 GLY A C 1
ATOM 762 O O . GLY A 1 101 ? -5.288 -4.927 -13.686 1.00 94.25 101 GLY A O 1
ATOM 763 N N . PHE A 1 102 ? -3.153 -4.249 -13.832 1.00 94.88 102 PHE A N 1
ATOM 764 C CA . PHE A 1 102 ? -3.265 -3.221 -12.799 1.00 94.88 102 PHE A CA 1
ATOM 765 C C . PHE A 1 102 ? -4.326 -2.164 -13.140 1.00 94.88 102 PHE A C 1
ATOM 767 O O . PHE A 1 102 ? -5.151 -1.806 -12.299 1.00 94.88 102 PHE A O 1
ATOM 774 N N . LEU A 1 103 ? -4.338 -1.674 -14.383 1.00 94.06 103 LEU A N 1
ATOM 775 C CA . LEU A 1 103 ? -5.286 -0.654 -14.831 1.00 94.06 103 LEU A CA 1
ATOM 776 C C . LEU A 1 103 ? -6.722 -1.176 -14.980 1.00 94.06 103 LEU A C 1
ATOM 778 O O . LEU A 1 103 ? -7.648 -0.370 -14.898 1.00 94.06 103 LEU A O 1
ATOM 782 N N . ALA A 1 104 ? -6.915 -2.489 -15.138 1.00 94.44 104 ALA A N 1
ATOM 783 C CA . ALA A 1 104 ? -8.235 -3.120 -15.159 1.00 94.44 104 ALA A CA 1
ATOM 784 C C . ALA A 1 104 ? -8.901 -3.186 -13.769 1.00 94.44 104 ALA A C 1
ATOM 786 O O . ALA A 1 104 ? -10.119 -3.341 -13.671 1.00 94.44 104 ALA A O 1
ATOM 787 N N . LEU A 1 105 ? -8.130 -3.048 -12.683 1.00 96.00 105 LEU A N 1
ATOM 788 C CA . LEU A 1 105 ? -8.675 -2.982 -11.327 1.00 96.00 105 LEU A CA 1
ATOM 789 C C . LEU A 1 105 ? -9.492 -1.697 -11.120 1.00 96.00 105 LEU A C 1
ATOM 791 O O . LEU A 1 105 ? -9.214 -0.655 -11.711 1.00 96.00 105 LEU A O 1
ATOM 795 N N . SER A 1 106 ? -10.458 -1.731 -10.198 1.00 94.88 106 SER A N 1
ATOM 796 C CA . SER A 1 106 ? -11.143 -0.505 -9.755 1.00 94.88 106 SER A CA 1
ATOM 797 C C . SER A 1 106 ? -10.156 0.498 -9.139 1.00 94.88 106 SER A C 1
ATOM 799 O O . SER A 1 106 ? -9.127 0.108 -8.587 1.00 94.88 106 SER A O 1
ATOM 801 N N . ALA A 1 107 ? -10.486 1.794 -9.149 1.00 91.69 107 ALA A N 1
ATOM 802 C CA . ALA A 1 107 ? -9.618 2.827 -8.572 1.00 91.69 107 ALA A CA 1
ATOM 803 C C . ALA A 1 107 ? -9.261 2.557 -7.095 1.00 91.69 107 ALA A C 1
ATOM 805 O O . ALA A 1 107 ? -8.110 2.725 -6.698 1.00 91.69 107 ALA A O 1
ATOM 806 N N . ALA A 1 108 ? -10.215 2.074 -6.291 1.00 93.38 108 ALA A N 1
ATOM 807 C CA . ALA A 1 108 ? -9.968 1.720 -4.893 1.00 93.38 108 ALA A CA 1
ATOM 808 C C . ALA A 1 108 ? -8.970 0.557 -4.753 1.00 93.38 108 ALA A C 1
ATOM 810 O O . ALA A 1 108 ? -8.072 0.618 -3.913 1.00 93.38 108 ALA A O 1
ATOM 811 N N . ARG A 1 109 ? -9.078 -0.465 -5.613 1.00 95.88 109 ARG A N 1
ATOM 812 C CA . ARG A 1 109 ? -8.147 -1.607 -5.648 1.00 95.88 109 ARG A CA 1
ATOM 813 C C . ARG A 1 109 ? -6.758 -1.205 -6.138 1.00 95.88 109 ARG A C 1
ATOM 815 O O . ARG A 1 109 ? -5.776 -1.618 -5.536 1.00 95.88 109 ARG A O 1
ATOM 822 N N . GLN A 1 110 ? -6.662 -0.317 -7.130 1.00 94.38 110 GLN A N 1
ATOM 823 C CA . GLN A 1 110 ? -5.384 0.257 -7.575 1.00 94.38 110 GLN A CA 1
ATOM 824 C C . GLN A 1 110 ? -4.660 0.980 -6.428 1.00 94.38 110 GLN A C 1
ATOM 826 O O . GLN A 1 110 ? -3.476 0.746 -6.191 1.00 94.38 110 GLN A O 1
ATOM 831 N N . VAL A 1 111 ? -5.377 1.825 -5.677 1.00 92.44 111 VAL A N 1
ATOM 832 C CA . VAL A 1 111 ? -4.824 2.525 -4.505 1.00 92.44 111 VAL A CA 1
ATOM 833 C C . VAL A 1 111 ? -4.426 1.540 -3.404 1.00 92.44 111 VAL A C 1
ATOM 835 O O . VAL A 1 111 ? -3.354 1.688 -2.817 1.00 92.44 111 VAL A O 1
ATOM 838 N N . ASN A 1 112 ? -5.272 0.547 -3.113 1.00 93.81 112 ASN A N 1
ATOM 839 C CA . ASN A 1 112 ? -4.988 -0.475 -2.107 1.00 93.81 112 ASN A CA 1
ATOM 840 C C . ASN A 1 112 ? -3.717 -1.267 -2.449 1.00 93.81 112 ASN A C 1
ATOM 842 O O . ASN A 1 112 ? -2.825 -1.384 -1.614 1.00 93.81 112 ASN A O 1
ATOM 846 N N . LEU A 1 113 ? -3.598 -1.721 -3.699 1.00 92.81 113 LEU A N 1
ATOM 847 C CA . LEU A 1 113 ? -2.442 -2.462 -4.192 1.00 92.81 113 LEU A CA 1
ATOM 848 C C . LEU A 1 113 ? -1.161 -1.619 -4.146 1.00 92.81 113 LEU A C 1
ATOM 850 O O . LEU A 1 113 ? -0.142 -2.093 -3.652 1.00 92.81 113 LEU A O 1
ATOM 854 N N . LEU A 1 114 ? -1.206 -0.345 -4.557 1.00 90.50 114 LEU A N 1
ATOM 855 C CA . LEU A 1 114 ? -0.051 0.552 -4.419 1.00 90.50 114 LEU A CA 1
ATOM 856 C C . LEU A 1 114 ? 0.361 0.750 -2.957 1.00 90.50 114 LEU A C 1
ATOM 858 O O . LEU A 1 114 ? 1.549 0.681 -2.646 1.00 90.50 114 LEU A O 1
ATOM 862 N N . ARG A 1 115 ? -0.594 0.963 -2.040 1.00 90.38 115 ARG A N 1
ATOM 863 C CA . ARG A 1 115 ? -0.279 1.047 -0.603 1.00 90.38 115 ARG A CA 1
ATOM 864 C C . ARG A 1 115 ? 0.349 -0.240 -0.096 1.00 90.38 115 ARG A C 1
ATOM 866 O O . ARG A 1 115 ? 1.308 -0.170 0.662 1.00 90.38 115 ARG A O 1
ATOM 873 N N . TRP A 1 116 ? -0.182 -1.390 -0.493 1.00 90.12 116 TRP A N 1
ATOM 874 C CA . TRP A 1 116 ? 0.336 -2.690 -0.090 1.00 90.12 116 TRP A CA 1
ATOM 875 C C . TRP A 1 116 ? 1.780 -2.902 -0.569 1.00 90.12 116 TRP A C 1
ATOM 877 O O . TRP A 1 116 ? 2.634 -3.242 0.247 1.00 90.12 116 TRP A O 1
ATOM 887 N N . LEU A 1 117 ? 2.089 -2.571 -1.829 1.00 88.19 117 LEU A N 1
ATOM 888 C CA . LEU A 1 117 ? 3.461 -2.597 -2.359 1.00 88.19 117 LEU A CA 1
ATOM 889 C C . LEU A 1 117 ? 4.406 -1.688 -1.561 1.00 88.19 117 LEU A C 1
ATOM 891 O O . LEU A 1 117 ? 5.533 -2.064 -1.252 1.00 88.19 117 LEU A O 1
ATOM 895 N N . LEU A 1 118 ? 3.930 -0.501 -1.182 1.00 86.25 118 LEU A N 1
ATOM 896 C CA . LEU A 1 118 ? 4.697 0.464 -0.397 1.00 86.25 118 LEU A CA 1
ATOM 897 C C . LEU A 1 118 ? 4.866 0.048 1.076 1.00 86.25 118 LEU A C 1
ATOM 899 O O . LEU A 1 118 ? 5.815 0.489 1.717 1.00 86.25 118 LEU A O 1
ATOM 903 N N . ARG A 1 119 ? 3.998 -0.798 1.646 1.00 83.25 119 ARG A N 1
ATOM 904 C CA . ARG A 1 119 ? 4.117 -1.242 3.052 1.00 83.25 119 ARG A CA 1
ATOM 905 C C . ARG A 1 119 ? 5.327 -2.135 3.293 1.00 83.25 119 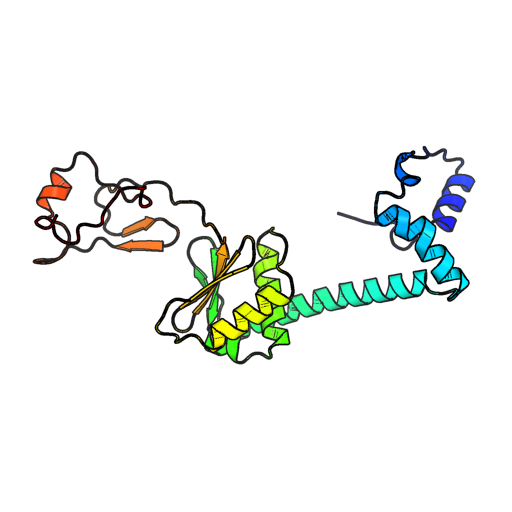ARG A C 1
ATOM 907 O O . ARG A 1 119 ? 5.943 -2.024 4.349 1.00 83.25 119 ARG A O 1
ATOM 914 N N . GLY A 1 120 ? 5.701 -2.968 2.320 1.00 68.38 120 GLY A N 1
ATOM 915 C CA . GLY A 1 120 ? 6.853 -3.879 2.420 1.00 68.38 120 GLY A CA 1
ATOM 916 C C . GLY A 1 120 ? 8.217 -3.180 2.494 1.00 68.38 120 GLY A C 1
ATOM 917 O O . GLY A 1 120 ? 9.248 -3.838 2.537 1.00 68.38 120 GLY A O 1
ATOM 918 N N . SER A 1 121 ? 8.221 -1.848 2.495 1.00 66.56 121 SER A N 1
ATOM 919 C CA . SER A 1 121 ? 9.361 -1.017 2.138 1.00 66.56 121 SER A CA 1
ATOM 920 C C . SER A 1 121 ? 9.917 -0.171 3.300 1.00 66.56 121 SER A C 1
ATOM 922 O O . SER A 1 121 ? 10.975 0.443 3.186 1.00 66.56 121 SER A O 1
ATOM 924 N N . GLY A 1 122 ? 9.215 -0.143 4.442 1.00 66.25 122 GLY A N 1
ATOM 925 C CA . GLY A 1 122 ? 9.665 0.499 5.685 1.00 66.25 122 GLY A CA 1
ATOM 926 C C . GLY A 1 122 ? 9.516 2.026 5.762 1.00 66.25 122 GLY A C 1
ATOM 927 O O . GLY A 1 122 ? 9.741 2.593 6.830 1.00 66.25 122 GLY A O 1
ATOM 928 N N . ALA A 1 123 ? 9.109 2.704 4.684 1.00 67.69 123 ALA A N 1
ATOM 929 C CA . ALA A 1 123 ? 8.895 4.154 4.683 1.00 67.69 123 ALA A CA 1
ATOM 930 C C . ALA A 1 123 ? 7.441 4.543 5.032 1.00 67.69 123 ALA A C 1
ATOM 932 O O . ALA A 1 123 ? 6.523 3.738 4.843 1.00 67.69 123 ALA A O 1
ATOM 933 N N . PRO A 1 124 ? 7.193 5.788 5.492 1.00 72.75 124 PRO A N 1
ATOM 934 C CA . PRO A 1 124 ? 5.835 6.290 5.669 1.00 72.75 124 PRO A CA 1
ATOM 935 C C . PRO A 1 124 ? 5.062 6.262 4.346 1.00 72.75 124 PRO A C 1
ATOM 937 O O . PRO A 1 124 ? 5.555 6.701 3.305 1.00 72.75 124 PRO A O 1
ATOM 940 N N . LEU A 1 125 ? 3.831 5.750 4.403 1.00 75.88 125 LEU A N 1
ATOM 941 C CA . LEU A 1 125 ? 2.950 5.693 3.243 1.00 75.88 125 LEU A CA 1
ATOM 942 C C . LEU A 1 125 ? 2.579 7.112 2.782 1.00 75.88 125 LEU A C 1
ATOM 944 O O . LEU A 1 125 ? 2.246 7.957 3.618 1.00 75.88 125 LEU A O 1
ATOM 948 N N . PRO A 1 126 ? 2.575 7.379 1.466 1.00 74.81 126 PRO A N 1
ATOM 949 C CA . PRO A 1 126 ? 2.073 8.635 0.931 1.00 74.81 126 PRO A CA 1
ATOM 950 C C . PRO A 1 126 ? 0.575 8.793 1.235 1.00 74.81 126 PRO A C 1
ATOM 952 O O . PRO A 1 126 ? -0.178 7.816 1.309 1.00 74.81 126 PRO A O 1
ATOM 955 N N . GLY A 1 127 ? 0.134 10.044 1.384 1.00 73.81 127 GLY A N 1
ATOM 956 C CA . GLY A 1 127 ? -1.283 10.378 1.542 1.00 73.81 127 GLY A CA 1
ATOM 957 C C . GLY A 1 127 ? -2.135 10.006 0.318 1.00 73.81 127 GLY A C 1
ATOM 958 O O . GLY A 1 127 ? -1.636 9.564 -0.717 1.00 73.81 127 GLY A O 1
ATOM 959 N N . SER A 1 128 ? -3.450 10.215 0.412 1.00 73.88 128 SER A N 1
ATOM 960 C CA . SER A 1 128 ? -4.404 9.895 -0.664 1.00 73.88 128 SER A CA 1
ATOM 961 C C . SER A 1 128 ? -4.193 10.715 -1.943 1.00 73.88 128 SER A C 1
ATOM 963 O O . SER A 1 128 ? -4.317 10.164 -3.036 1.00 73.88 128 SER A O 1
ATOM 965 N N . LEU A 1 129 ? -3.851 12.002 -1.819 1.00 70.50 129 LEU A N 1
ATOM 966 C CA . LEU A 1 129 ? -3.694 12.919 -2.955 1.00 70.50 129 LEU A CA 1
ATOM 967 C C . LEU A 1 129 ? -2.553 12.508 -3.914 1.00 70.50 129 LEU A C 1
ATOM 969 O O . LEU A 1 129 ? -2.838 12.346 -5.102 1.00 70.50 129 LEU A O 1
ATOM 973 N N . PRO A 1 130 ? -1.310 12.240 -3.451 1.00 81.88 130 PRO A N 1
ATOM 974 C CA . PRO A 1 130 ? -0.242 11.753 -4.332 1.00 81.88 130 PRO A CA 1
ATOM 975 C C . PRO A 1 130 ? -0.585 10.454 -5.073 1.00 81.88 130 PRO A C 1
ATOM 977 O O . PRO A 1 130 ? -0.232 10.296 -6.239 1.00 81.88 130 PRO A O 1
ATOM 980 N N . LEU A 1 131 ? -1.297 9.526 -4.421 1.00 83.69 131 LEU A N 1
ATOM 981 C CA . LEU A 1 131 ? -1.682 8.250 -5.036 1.00 83.69 131 LEU A CA 1
ATOM 982 C C . LEU A 1 131 ? -2.716 8.439 -6.150 1.00 83.69 131 LEU A C 1
ATOM 984 O O . LEU A 1 131 ? -2.587 7.832 -7.210 1.00 83.69 131 LEU A O 1
ATOM 988 N N . GLY A 1 132 ? -3.721 9.291 -5.932 1.00 85.69 132 GLY A N 1
ATOM 989 C CA . GLY A 1 132 ? -4.716 9.608 -6.960 1.00 85.69 132 GLY A CA 1
ATOM 990 C C . GLY A 1 132 ? -4.082 10.243 -8.198 1.00 85.69 132 GLY A C 1
ATOM 991 O O . GLY A 1 132 ? -4.381 9.842 -9.323 1.00 85.69 132 GLY A O 1
ATOM 992 N N . GLU A 1 133 ? -3.151 11.175 -7.990 1.00 86.75 133 GLU A N 1
ATOM 993 C CA . GLU A 1 133 ? -2.432 11.834 -9.079 1.00 86.75 133 GLU A CA 1
ATOM 994 C C . GLU A 1 133 ? -1.526 10.865 -9.849 1.00 86.75 133 GLU A C 1
ATOM 996 O O . GLU A 1 133 ? -1.528 10.861 -11.083 1.00 86.75 133 GLU A O 1
ATOM 1001 N N . ALA A 1 134 ? -0.827 9.970 -9.144 1.00 87.19 134 ALA A N 1
ATOM 1002 C CA . ALA A 1 134 ? -0.021 8.937 -9.783 1.00 87.19 134 ALA A CA 1
ATOM 1003 C C . ALA A 1 134 ? -0.858 8.018 -10.683 1.00 87.19 134 ALA A C 1
ATOM 1005 O O . ALA A 1 134 ? -0.467 7.736 -11.815 1.00 87.19 134 ALA A O 1
ATOM 1006 N N . LEU A 1 135 ? -2.044 7.605 -10.225 1.00 90.06 135 LEU A N 1
ATOM 1007 C CA . LEU A 1 135 ? -2.964 6.792 -11.025 1.00 90.06 135 LEU A CA 1
ATOM 1008 C C . LEU A 1 135 ? -3.510 7.546 -12.239 1.00 90.06 135 LEU A C 1
ATOM 1010 O O . LEU A 1 135 ? -3.624 6.965 -13.320 1.00 90.06 135 LEU A O 1
ATOM 1014 N N . ARG A 1 136 ? -3.833 8.836 -12.086 1.00 91.38 136 ARG A N 1
ATOM 1015 C CA . ARG A 1 136 ? -4.298 9.684 -13.191 1.00 91.38 136 ARG A CA 1
ATOM 1016 C C . ARG A 1 136 ? -3.241 9.767 -14.292 1.00 91.38 136 ARG A C 1
ATOM 1018 O O . ARG A 1 136 ? -3.549 9.513 -15.455 1.00 91.38 136 ARG A O 1
ATOM 1025 N N . GLN A 1 137 ? -1.998 10.074 -13.928 1.00 91.12 137 GLN A N 1
ATOM 1026 C CA . GLN A 1 137 ? -0.891 10.167 -14.879 1.00 91.12 137 GLN A CA 1
ATOM 1027 C C . GLN A 1 137 ? -0.533 8.807 -15.486 1.00 91.12 137 GLN A C 1
ATOM 1029 O O . GLN A 1 137 ? -0.308 8.719 -16.691 1.00 91.12 137 GLN A O 1
ATOM 1034 N N . LEU A 1 138 ? -0.568 7.728 -14.697 1.00 90.00 138 LEU A N 1
ATOM 1035 C CA . LEU A 1 138 ? -0.362 6.371 -15.202 1.00 90.00 138 LEU A CA 1
ATOM 1036 C C . LEU A 1 138 ? -1.401 5.972 -16.256 1.00 90.00 138 LEU A C 1
ATOM 1038 O O . LEU A 1 138 ? -1.079 5.225 -17.173 1.00 90.00 138 LEU A O 1
ATOM 1042 N N . ARG A 1 139 ? -2.643 6.449 -16.166 1.00 90.31 139 ARG A N 1
ATOM 1043 C CA . ARG A 1 139 ? -3.662 6.192 -17.197 1.00 90.31 139 ARG A CA 1
ATOM 1044 C C . ARG A 1 139 ? -3.455 7.036 -18.452 1.00 90.31 139 ARG A C 1
ATOM 1046 O O . ARG A 1 139 ? -3.691 6.541 -19.545 1.00 90.31 139 ARG A O 1
ATOM 1053 N N . ALA A 1 140 ? -3.029 8.286 -18.289 1.00 90.56 140 ALA A N 1
ATOM 1054 C CA . ALA A 1 140 ? -2.867 9.231 -19.393 1.00 90.56 140 ALA A CA 1
ATOM 1055 C C . ALA A 1 140 ? -1.557 9.048 -20.180 1.00 90.56 140 ALA A C 1
ATOM 1057 O O . ALA A 1 140 ? -1.468 9.460 -21.332 1.00 90.56 140 ALA A O 1
ATOM 1058 N N . CYS A 1 141 ? -0.530 8.470 -19.558 1.00 89.62 141 CYS A N 1
ATOM 1059 C CA . CYS A 1 141 ? 0.788 8.316 -20.161 1.00 89.62 141 CYS A CA 1
ATOM 1060 C C . CYS A 1 141 ? 0.789 7.270 -21.285 1.00 89.62 141 CYS A C 1
ATOM 1062 O O . CYS A 1 141 ? 0.320 6.147 -21.095 1.00 89.62 141 CYS A O 1
ATOM 1064 N N . ASP A 1 142 ? 1.398 7.601 -22.421 1.00 89.56 142 ASP A N 1
ATOM 1065 C CA . ASP A 1 142 ? 1.699 6.641 -23.483 1.00 89.56 142 ASP A CA 1
ATOM 1066 C C . ASP A 1 142 ? 2.649 5.534 -22.967 1.00 89.56 142 ASP A C 1
ATOM 1068 O O . ASP A 1 142 ? 3.744 5.847 -22.492 1.00 89.56 142 ASP A O 1
ATOM 1072 N N . PRO A 1 143 ? 2.283 4.238 -23.058 1.00 88.69 143 PRO A N 1
ATOM 1073 C CA . PRO A 1 143 ? 3.144 3.125 -22.659 1.00 88.69 143 PRO A CA 1
ATOM 1074 C C . PRO A 1 143 ? 4.528 3.083 -23.319 1.00 88.69 143 PRO A C 1
ATOM 1076 O O . PRO A 1 143 ? 5.431 2.460 -22.755 1.00 88.69 143 PRO A O 1
ATOM 1079 N N . ALA A 1 144 ? 4.717 3.719 -24.478 1.00 88.38 144 ALA A N 1
ATOM 1080 C CA . ALA A 1 144 ? 6.021 3.807 -25.131 1.00 88.38 144 ALA A CA 1
ATOM 1081 C C . ALA A 1 144 ? 7.018 4.699 -24.370 1.00 88.38 144 ALA A C 1
ATOM 1083 O O . ALA A 1 144 ? 8.230 4.521 -24.515 1.00 88.38 144 ALA A O 1
ATOM 1084 N N . HIS A 1 145 ? 6.528 5.610 -23.526 1.00 87.81 145 HIS A N 1
ATOM 1085 C CA . HIS A 1 145 ? 7.344 6.551 -22.770 1.00 87.81 145 HIS A CA 1
ATOM 1086 C C . HIS A 1 145 ? 7.484 6.109 -21.304 1.00 87.81 145 HIS A C 1
ATOM 1088 O O . HIS A 1 145 ? 6.497 5.721 -20.673 1.00 87.81 145 HIS A O 1
ATOM 1094 N N . PRO A 1 146 ? 8.699 6.139 -20.728 1.00 89.31 146 PRO A N 1
ATOM 1095 C CA . PRO A 1 146 ? 8.886 5.826 -19.319 1.00 89.31 146 PRO A CA 1
ATOM 1096 C C . PRO A 1 146 ? 8.247 6.905 -18.438 1.00 89.31 146 PRO A C 1
ATOM 1098 O O . PRO A 1 146 ? 8.456 8.101 -18.634 1.00 89.31 146 PRO A O 1
ATOM 1101 N N . LEU A 1 147 ? 7.500 6.462 -17.432 1.00 92.12 147 LEU A N 1
ATOM 1102 C CA . LEU A 1 147 ? 6.870 7.293 -16.416 1.00 92.12 147 LEU A CA 1
ATOM 1103 C C . LEU A 1 147 ? 7.514 7.010 -15.062 1.00 92.12 147 LEU A C 1
ATOM 1105 O O . LEU A 1 147 ? 7.660 5.850 -14.676 1.00 92.12 147 LEU A O 1
ATOM 1109 N N . ARG A 1 148 ? 7.846 8.066 -14.318 1.00 91.56 148 ARG A N 1
ATOM 1110 C CA . ARG A 1 148 ? 8.367 7.972 -12.952 1.00 91.56 148 ARG A CA 1
ATOM 1111 C C . ARG A 1 148 ? 7.788 9.086 -12.092 1.00 91.56 148 ARG A C 1
ATOM 1113 O O . ARG A 1 148 ? 8.083 10.254 -12.321 1.00 91.56 148 ARG A O 1
ATOM 1120 N N . LEU A 1 149 ? 6.979 8.717 -11.102 1.00 89.69 149 LEU A N 1
ATOM 1121 C CA . LEU A 1 149 ? 6.219 9.651 -10.272 1.00 89.69 149 LEU A CA 1
ATOM 1122 C C . LEU A 1 149 ? 6.614 9.529 -8.804 1.00 89.69 149 LEU A C 1
ATOM 1124 O O . LEU A 1 149 ? 6.327 8.497 -8.195 1.00 89.69 149 LEU A O 1
ATOM 1128 N N . PRO A 1 150 ? 7.251 10.558 -8.220 1.00 87.75 150 PRO A N 1
ATOM 1129 C CA . PRO A 1 150 ? 7.593 10.569 -6.805 1.00 87.75 150 PRO A CA 1
ATOM 1130 C C . PRO A 1 150 ? 6.353 10.481 -5.903 1.00 87.75 150 PRO A C 1
ATOM 1132 O O . PRO A 1 150 ? 5.373 11.202 -6.070 1.00 87.75 150 PRO A O 1
ATOM 1135 N N . LEU A 1 151 ? 6.440 9.612 -4.905 1.00 86.38 151 LEU A N 1
ATOM 1136 C CA . LEU A 1 151 ? 5.463 9.306 -3.866 1.00 86.38 151 LEU A CA 1
ATOM 1137 C C . LEU A 1 151 ? 6.153 9.373 -2.490 1.00 86.38 151 LEU A C 1
ATOM 1139 O O . LEU A 1 151 ? 6.171 8.408 -1.724 1.00 86.38 151 LEU A O 1
ATOM 1143 N N . GLY A 1 152 ? 6.776 10.515 -2.187 1.00 83.25 152 GLY A N 1
ATOM 1144 C CA . GLY A 1 152 ? 7.604 10.686 -0.991 1.00 83.25 152 GLY A CA 1
ATOM 1145 C C . GLY A 1 152 ? 8.954 9.982 -1.141 1.00 83.25 152 GLY A C 1
ATOM 1146 O O . GLY A 1 152 ? 9.706 10.288 -2.060 1.00 83.25 152 GLY A O 1
ATOM 1147 N N . ALA A 1 153 ? 9.258 9.032 -0.251 1.00 84.12 153 ALA A N 1
ATOM 1148 C CA . ALA A 1 153 ? 10.499 8.246 -0.298 1.00 84.12 153 ALA A CA 1
ATOM 1149 C C . ALA A 1 153 ? 10.532 7.199 -1.430 1.00 84.12 153 ALA A C 1
ATOM 1151 O O . ALA A 1 153 ? 11.564 6.573 -1.662 1.00 84.12 153 ALA A O 1
ATOM 1152 N N . TRP A 1 154 ? 9.421 7.022 -2.146 1.00 86.31 154 TRP A N 1
ATOM 1153 C CA . TRP A 1 154 ? 9.251 6.055 -3.231 1.00 86.31 154 TRP A CA 1
ATOM 1154 C C . TRP A 1 154 ? 8.880 6.750 -4.531 1.00 86.31 154 TRP A C 1
ATOM 1156 O O . TRP A 1 154 ? 8.504 7.916 -4.532 1.00 86.31 154 TRP A O 1
ATOM 1166 N N . ALA A 1 155 ? 8.950 6.036 -5.642 1.00 88.94 155 ALA A N 1
ATOM 1167 C CA . ALA A 1 155 ? 8.427 6.445 -6.926 1.00 88.94 155 ALA A CA 1
ATOM 1168 C C . ALA A 1 155 ? 7.589 5.310 -7.517 1.00 88.94 155 ALA A C 1
ATOM 1170 O O . ALA A 1 155 ? 7.990 4.147 -7.482 1.00 88.94 155 ALA A O 1
ATOM 1171 N N . CYS A 1 156 ? 6.424 5.654 -8.061 1.00 91.44 156 CYS A N 1
ATOM 1172 C CA . CYS A 1 156 ? 5.667 4.763 -8.929 1.00 91.44 156 CYS A CA 1
ATOM 1173 C C . CYS A 1 156 ? 6.225 4.893 -10.344 1.00 91.44 156 CYS A C 1
ATOM 1175 O O . CYS A 1 156 ? 6.236 5.986 -10.917 1.00 91.44 156 CYS A O 1
ATOM 1177 N N . CYS A 1 157 ? 6.651 3.777 -10.912 1.00 91.50 157 CYS A N 1
ATOM 1178 C CA . CYS A 1 157 ? 7.262 3.722 -12.226 1.00 91.50 157 CYS A CA 1
ATOM 1179 C C . CYS A 1 157 ? 6.412 2.887 -13.176 1.00 91.50 157 CYS A C 1
ATOM 1181 O O . CYS A 1 157 ? 5.798 1.896 -12.775 1.00 91.50 157 CYS A O 1
ATOM 1183 N N . ALA A 1 158 ? 6.399 3.271 -14.447 1.00 92.56 158 ALA A N 1
ATOM 1184 C CA . ALA A 1 158 ? 5.800 2.469 -15.496 1.00 92.56 158 ALA A CA 1
ATOM 1185 C C . ALA A 1 158 ? 6.561 2.598 -16.809 1.00 92.56 158 ALA A C 1
ATOM 1187 O O . ALA A 1 158 ? 7.019 3.674 -17.184 1.00 92.56 158 ALA A O 1
ATOM 1188 N N . TYR A 1 159 ? 6.670 1.486 -17.525 1.00 91.62 159 TYR A N 1
ATOM 1189 C CA . TYR A 1 159 ? 7.242 1.446 -18.863 1.00 91.62 159 TYR A CA 1
ATOM 1190 C C . TYR A 1 159 ? 6.678 0.245 -19.614 1.00 91.62 159 TYR A C 1
ATOM 1192 O O . TYR A 1 159 ? 6.687 -0.874 -19.093 1.00 91.62 159 TYR A O 1
ATOM 1200 N N . ARG A 1 160 ? 6.180 0.465 -20.837 1.00 90.56 160 ARG A N 1
ATOM 1201 C CA . ARG A 1 160 ? 5.446 -0.544 -21.616 1.00 90.56 160 ARG A CA 1
ATOM 1202 C C . ARG A 1 160 ? 4.305 -1.141 -20.776 1.00 90.56 160 ARG A C 1
ATOM 1204 O O . ARG A 1 160 ? 3.574 -0.404 -20.115 1.00 90.56 160 ARG A O 1
ATOM 1211 N N . ASP A 1 161 ? 4.165 -2.467 -20.769 1.00 91.62 161 ASP A N 1
ATOM 1212 C CA . ASP A 1 161 ? 3.162 -3.193 -19.979 1.00 91.62 161 ASP A CA 1
ATOM 1213 C C . ASP A 1 161 ? 3.627 -3.488 -18.537 1.00 91.62 161 ASP A C 1
ATOM 1215 O O . ASP A 1 161 ? 3.242 -4.500 -17.959 1.00 91.62 161 ASP A O 1
ATOM 1219 N N . ARG A 1 162 ? 4.493 -2.660 -17.939 1.00 92.25 162 ARG A N 1
ATOM 1220 C CA . ARG A 1 162 ? 5.017 -2.890 -16.581 1.00 92.25 162 ARG A CA 1
ATOM 1221 C C . ARG A 1 162 ? 4.780 -1.695 -15.671 1.00 92.25 162 ARG A C 1
ATOM 1223 O O . ARG A 1 162 ? 4.968 -0.556 -16.094 1.00 92.25 162 ARG A O 1
ATOM 1230 N N . VAL A 1 163 ? 4.412 -1.979 -14.423 1.00 92.56 163 VAL A N 1
ATOM 1231 C CA . VAL A 1 163 ? 4.283 -1.027 -13.310 1.00 92.56 163 VAL A CA 1
ATOM 1232 C C . VAL A 1 163 ? 5.040 -1.588 -12.110 1.00 92.56 163 VAL A C 1
ATOM 1234 O O . VAL A 1 163 ? 4.919 -2.773 -11.806 1.00 92.56 163 VAL A O 1
ATOM 1237 N N . TRP A 1 164 ? 5.827 -0.760 -11.432 1.00 90.50 164 TRP A N 1
ATOM 1238 C CA . TRP A 1 164 ? 6.537 -1.138 -10.208 1.00 90.50 164 TRP A CA 1
ATOM 1239 C C . TRP A 1 164 ? 6.720 0.073 -9.297 1.00 90.50 164 TRP A C 1
ATOM 1241 O O . TRP A 1 164 ? 6.439 1.211 -9.678 1.00 90.50 164 TRP A O 1
ATOM 1251 N N . VAL A 1 165 ? 7.198 -0.181 -8.083 1.00 88.69 165 VAL A N 1
ATOM 1252 C CA . VAL A 1 165 ? 7.563 0.862 -7.127 1.00 88.69 165 VAL A CA 1
ATOM 1253 C C . VAL A 1 165 ? 9.032 0.690 -6.752 1.00 88.69 165 VAL A C 1
ATOM 1255 O O . VAL A 1 165 ? 9.477 -0.422 -6.481 1.00 88.69 165 VAL A O 1
ATOM 1258 N N . GLU A 1 166 ? 9.781 1.787 -6.740 1.00 87.06 166 GLU A N 1
ATOM 1259 C CA . GLU A 1 166 ? 11.201 1.838 -6.365 1.00 87.06 166 GLU A CA 1
ATOM 1260 C C . GLU A 1 166 ? 11.467 3.028 -5.426 1.00 87.06 166 GLU A C 1
ATOM 1262 O O . GLU A 1 166 ? 10.630 3.929 -5.352 1.00 87.06 166 GLU A O 1
ATOM 1267 N N . PRO A 1 167 ? 12.597 3.090 -4.704 1.00 84.00 167 PRO A N 1
ATOM 1268 C CA . PRO A 1 167 ? 12.952 4.270 -3.921 1.00 84.00 167 PRO A CA 1
ATOM 1269 C C . PRO A 1 167 ? 13.047 5.525 -4.803 1.00 84.00 167 PRO A C 1
ATOM 1271 O O . PRO A 1 167 ? 13.608 5.491 -5.899 1.00 84.00 167 PRO A O 1
ATOM 1274 N N . ALA A 1 168 ? 12.536 6.662 -4.321 1.00 83.25 168 ALA A N 1
ATOM 1275 C CA . ALA A 1 168 ? 12.570 7.936 -5.049 1.00 83.25 168 ALA A CA 1
ATOM 1276 C C . ALA A 1 168 ? 14.006 8.393 -5.344 1.00 83.25 168 ALA A C 1
ATOM 1278 O O . ALA A 1 168 ? 14.271 8.953 -6.411 1.00 83.25 168 ALA A O 1
ATOM 1279 N N . GLN A 1 169 ? 14.922 8.092 -4.427 1.00 77.31 169 GLN A N 1
ATOM 1280 C CA . GLN A 1 169 ? 16.365 8.199 -4.594 1.00 77.31 169 GLN A CA 1
ATOM 1281 C C . GLN A 1 169 ? 16.954 6.799 -4.408 1.00 77.31 169 GLN A C 1
ATOM 1283 O O . GLN A 1 169 ? 17.189 6.391 -3.269 1.00 77.31 169 GLN A O 1
ATOM 1288 N N . PRO A 1 170 ? 17.139 6.018 -5.487 1.00 67.00 170 PRO A N 1
ATOM 1289 C CA . PRO A 1 170 ? 17.865 4.766 -5.361 1.00 67.00 170 PRO A CA 1
ATOM 1290 C C . PRO A 1 170 ? 19.297 5.075 -4.892 1.00 67.00 170 PRO A C 1
ATOM 1292 O O . PRO A 1 170 ? 19.861 6.097 -5.301 1.00 67.00 170 PRO A O 1
ATOM 1295 N N . PRO A 1 171 ? 19.902 4.229 -4.039 1.00 66.38 171 PRO A N 1
ATOM 1296 C CA . PRO A 1 171 ? 21.306 4.388 -3.696 1.00 66.38 171 PRO A CA 1
ATOM 1297 C C . PRO A 1 171 ? 22.130 4.345 -4.985 1.00 66.38 171 PRO A C 1
ATOM 1299 O O . PRO A 1 171 ? 21.910 3.481 -5.838 1.00 66.38 171 PRO A O 1
ATOM 1302 N N . ALA A 1 172 ? 23.055 5.294 -5.143 1.00 70.94 172 ALA A N 1
ATOM 1303 C CA . ALA A 1 172 ? 23.924 5.314 -6.309 1.00 70.94 172 ALA A CA 1
ATOM 1304 C C . ALA A 1 172 ? 24.687 3.980 -6.376 1.00 70.94 172 ALA A C 1
ATOM 1306 O O . ALA A 1 172 ? 25.277 3.576 -5.366 1.00 70.94 172 ALA A O 1
ATOM 1307 N N . PRO A 1 173 ? 24.668 3.268 -7.518 1.00 73.81 173 PRO A N 1
ATOM 1308 C CA . PRO A 1 173 ? 25.427 2.038 -7.627 1.00 73.81 173 PRO A CA 1
ATOM 1309 C C . PRO A 1 173 ? 26.905 2.343 -7.418 1.00 73.81 173 PRO A C 1
ATOM 1311 O O . PRO A 1 173 ? 27.424 3.335 -7.932 1.00 73.81 173 PRO A O 1
ATOM 1314 N N . GLN A 1 174 ? 27.590 1.496 -6.658 1.00 80.88 174 GLN A N 1
ATOM 1315 C CA . GLN A 1 174 ? 29.033 1.637 -6.516 1.00 80.88 174 GLN A CA 1
ATOM 1316 C C . GLN A 1 174 ? 29.705 1.432 -7.874 1.00 80.88 174 GLN A C 1
ATOM 1318 O O . GLN A 1 174 ? 29.209 0.686 -8.724 1.00 80.88 174 GLN A O 1
ATOM 1323 N N . GLY A 1 175 ? 30.821 2.126 -8.085 1.00 85.00 175 GLY A N 1
ATOM 1324 C CA . GLY A 1 175 ? 31.620 1.930 -9.284 1.00 85.00 175 GLY A CA 1
ATOM 1325 C C . GLY A 1 175 ? 32.110 0.485 -9.358 1.00 85.00 175 GLY A C 1
ATOM 1326 O O . GLY A 1 175 ? 32.608 -0.032 -8.361 1.00 85.00 175 GLY A O 1
ATOM 1327 N N . LEU A 1 176 ? 31.967 -0.156 -10.515 1.00 87.75 176 LEU A N 1
ATOM 1328 C CA . LEU A 1 176 ? 32.432 -1.520 -10.741 1.00 87.75 176 LEU A CA 1
ATOM 1329 C C . LEU A 1 176 ? 33.471 -1.531 -11.858 1.00 87.75 176 LEU A C 1
ATOM 1331 O O . LEU A 1 176 ? 33.234 -0.984 -12.936 1.00 87.75 176 LEU A O 1
ATOM 1335 N N . CYS A 1 177 ? 34.629 -2.122 -11.586 1.00 88.50 177 CYS A N 1
ATOM 1336 C CA . CYS A 1 177 ? 35.710 -2.223 -12.559 1.00 88.50 177 CYS A CA 1
ATOM 1337 C C . CYS A 1 177 ? 35.433 -3.396 -13.496 1.00 88.50 177 CYS A C 1
ATOM 1339 O O . CYS A 1 177 ? 35.160 -4.501 -13.037 1.00 88.50 177 CYS A O 1
ATOM 1341 N N . TRP A 1 178 ? 35.492 -3.139 -14.797 1.00 89.88 178 TRP A N 1
ATOM 1342 C CA . TRP A 1 178 ? 35.393 -4.165 -15.822 1.00 89.88 178 TRP A CA 1
ATOM 1343 C C . TRP A 1 178 ? 36.722 -4.909 -15.931 1.00 89.88 178 TRP A C 1
ATOM 1345 O O . TRP A 1 178 ? 37.774 -4.286 -16.073 1.00 89.88 178 TRP A O 1
ATOM 1355 N N . GLN A 1 179 ? 36.661 -6.236 -15.872 1.00 86.12 179 GLN A N 1
ATOM 1356 C CA . GLN A 1 179 ? 37.806 -7.146 -15.946 1.00 86.12 179 GLN A CA 1
ATOM 1357 C C . GLN A 1 179 ? 37.776 -8.016 -17.213 1.00 86.12 179 GLN A C 1
ATOM 1359 O O . GLN A 1 179 ? 38.496 -9.007 -17.307 1.00 86.12 179 GLN A O 1
ATOM 1364 N N . GLY A 1 180 ? 36.949 -7.654 -18.199 1.00 84.75 180 GLY A N 1
ATOM 1365 C CA . GLY A 1 180 ? 36.775 -8.417 -19.437 1.00 84.75 180 GLY A CA 1
ATOM 1366 C C . GLY A 1 180 ? 35.504 -9.265 -19.477 1.00 84.75 180 GLY A C 1
ATOM 1367 O O . GLY A 1 180 ? 35.329 -10.053 -20.404 1.00 84.75 180 GLY A O 1
ATOM 1368 N N . GLU A 1 181 ? 34.601 -9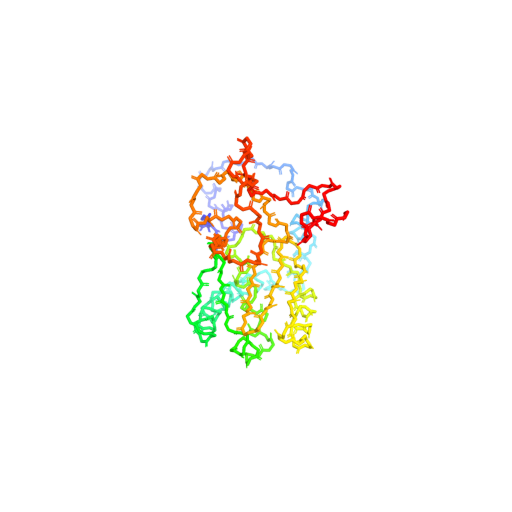.122 -18.504 1.00 90.44 181 GLU A N 1
ATOM 1369 C CA . GLU A 1 181 ? 33.339 -9.855 -18.479 1.00 90.44 181 GLU A CA 1
ATOM 1370 C C . GLU A 1 181 ? 32.425 -9.430 -19.637 1.00 90.44 181 GLU A C 1
ATOM 1372 O O . GLU A 1 181 ? 32.302 -8.246 -19.953 1.00 90.44 181 GLU A O 1
ATOM 1377 N N . ALA A 1 182 ? 31.732 -10.396 -20.245 1.00 88.06 182 ALA A N 1
ATOM 1378 C CA . ALA A 1 182 ? 30.710 -10.119 -21.258 1.00 88.06 182 ALA A CA 1
ATOM 1379 C C . ALA A 1 182 ? 29.396 -9.608 -20.641 1.00 88.06 182 ALA A C 1
ATOM 1381 O O . ALA A 1 182 ? 28.621 -8.925 -21.305 1.00 88.06 182 ALA A O 1
ATOM 1382 N N . VAL A 1 183 ? 29.133 -9.932 -19.370 1.00 90.81 183 VAL A N 1
ATOM 1383 C CA . VAL A 1 183 ? 27.940 -9.499 -18.634 1.00 90.81 183 VAL A CA 1
ATOM 1384 C C . VAL A 1 183 ? 28.352 -9.040 -17.241 1.00 90.81 183 VAL A C 1
ATOM 1386 O O . VAL A 1 183 ? 28.995 -9.783 -16.504 1.00 90.81 183 VAL A O 1
ATOM 1389 N N . MET A 1 184 ? 27.954 -7.827 -16.866 1.00 89.12 184 MET A N 1
ATOM 1390 C CA . MET A 1 184 ? 28.215 -7.236 -15.554 1.00 89.12 184 MET A CA 1
ATOM 1391 C C . MET A 1 184 ? 26.893 -6.907 -14.863 1.00 89.12 184 MET A C 1
ATOM 1393 O O . MET A 1 184 ? 26.013 -6.287 -15.454 1.00 89.12 184 MET A O 1
ATOM 1397 N N . ARG A 1 185 ? 26.747 -7.275 -13.588 1.00 85.88 185 ARG A N 1
ATOM 1398 C CA . ARG A 1 185 ? 25.595 -6.859 -12.774 1.00 85.88 185 ARG A CA 1
ATOM 1399 C C . ARG A 1 185 ? 25.884 -5.511 -12.131 1.00 85.88 185 ARG A C 1
ATOM 1401 O O . ARG A 1 185 ? 26.782 -5.412 -11.299 1.00 85.88 185 ARG A O 1
ATOM 1408 N N . TRP A 1 186 ? 25.130 -4.478 -12.501 1.00 84.19 186 TRP A N 1
ATOM 1409 C CA . TRP A 1 186 ? 25.368 -3.113 -12.033 1.00 84.19 186 TRP A CA 1
ATOM 1410 C C . TRP A 1 186 ? 24.057 -2.336 -11.871 1.00 84.19 186 TRP A C 1
ATOM 1412 O O . TRP A 1 186 ? 23.200 -2.354 -12.749 1.00 84.19 186 TRP A O 1
ATOM 1422 N N . GLY A 1 187 ? 23.867 -1.677 -10.720 1.00 72.88 187 GLY A N 1
ATOM 1423 C CA . GLY A 1 187 ? 22.650 -0.893 -10.447 1.00 72.88 187 GLY A CA 1
ATOM 1424 C C . GLY A 1 187 ? 21.346 -1.691 -10.370 1.00 72.88 187 GLY A C 1
ATOM 1425 O O . GLY A 1 187 ? 20.276 -1.114 -10.519 1.00 72.88 187 GLY A O 1
ATOM 1426 N N . GLY A 1 188 ? 21.417 -3.003 -10.125 1.00 71.88 188 GLY A N 1
ATOM 1427 C CA . GLY A 1 188 ? 20.245 -3.884 -10.103 1.00 71.88 188 GLY A CA 1
ATOM 1428 C C . GLY A 1 188 ? 19.800 -4.379 -11.484 1.00 71.88 188 GLY A C 1
ATOM 1429 O O . GLY A 1 188 ? 18.847 -5.145 -11.556 1.00 71.88 188 GLY A O 1
ATOM 1430 N N . ASP A 1 189 ? 20.490 -4.006 -12.559 1.00 77.31 189 ASP A N 1
ATOM 1431 C CA . ASP A 1 189 ? 20.282 -4.551 -13.902 1.00 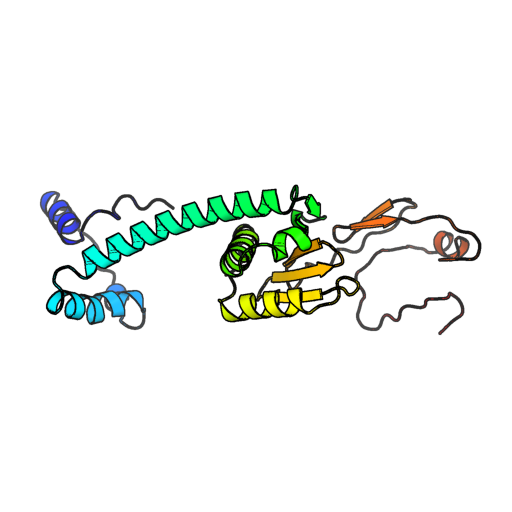77.31 189 ASP A CA 1
ATOM 1432 C C . ASP A 1 189 ? 21.557 -5.272 -14.396 1.00 77.31 189 ASP A C 1
ATOM 1434 O O . ASP A 1 189 ? 22.567 -5.366 -13.688 1.00 77.31 189 ASP A O 1
ATOM 1438 N N . GLU A 1 190 ? 21.499 -5.812 -15.616 1.00 84.50 190 GLU A N 1
ATOM 1439 C CA . GLU A 1 190 ? 22.630 -6.441 -16.301 1.00 84.50 190 GLU A CA 1
ATOM 1440 C C . GLU A 1 190 ? 23.105 -5.566 -17.463 1.00 84.50 190 GLU A C 1
ATOM 1442 O O . GLU A 1 190 ? 22.323 -5.143 -18.314 1.00 84.50 190 GLU A O 1
ATOM 1447 N N . VAL A 1 191 ? 24.409 -5.315 -17.501 1.00 86.19 191 VAL A N 1
ATOM 1448 C CA . VAL A 1 191 ? 25.107 -4.627 -18.583 1.00 86.19 191 VAL A CA 1
ATOM 1449 C C . VAL A 1 191 ? 25.782 -5.683 -19.444 1.00 86.19 191 VAL A C 1
ATOM 1451 O O . VAL A 1 191 ? 26.635 -6.424 -18.961 1.00 86.19 191 VAL A O 1
ATOM 1454 N N . HIS A 1 192 ? 25.395 -5.751 -20.715 1.00 89.38 192 HIS A N 1
ATOM 1455 C CA . HIS A 1 192 ? 25.941 -6.696 -21.688 1.00 89.38 192 HIS A CA 1
ATOM 1456 C C . HIS A 1 192 ? 26.973 -5.981 -22.564 1.00 89.38 192 HIS A C 1
ATOM 1458 O O . HIS A 1 192 ? 26.637 -5.027 -23.267 1.00 89.38 192 HIS A O 1
ATOM 1464 N N . LEU A 1 193 ? 28.224 -6.435 -22.520 1.00 87.25 193 LEU A N 1
ATOM 1465 C CA . LEU A 1 193 ? 29.304 -5.978 -23.388 1.00 87.25 193 LEU A CA 1
ATOM 1466 C C . LEU A 1 193 ? 29.415 -6.936 -24.576 1.00 87.25 193 LEU A C 1
ATOM 1468 O O . LEU A 1 193 ? 29.970 -8.028 -24.471 1.00 87.25 193 LEU A O 1
ATOM 1472 N N . VAL A 1 194 ? 28.858 -6.519 -25.711 1.00 88.12 194 VAL A N 1
ATOM 1473 C CA . VAL A 1 194 ? 28.810 -7.318 -26.941 1.00 88.12 194 VAL A CA 1
ATOM 1474 C C . VAL A 1 194 ? 29.870 -6.814 -27.913 1.00 88.12 194 VAL A C 1
ATOM 1476 O O . VAL A 1 194 ? 29.916 -5.626 -28.225 1.00 88.12 194 VAL A O 1
ATOM 1479 N N . ALA A 1 195 ? 30.724 -7.714 -28.402 1.00 86.44 195 ALA A N 1
ATOM 1480 C CA . ALA A 1 195 ? 31.688 -7.375 -29.441 1.00 86.44 195 ALA A CA 1
ATOM 1481 C C . ALA A 1 195 ? 30.963 -7.122 -30.774 1.00 86.44 195 ALA A C 1
ATOM 1483 O O . ALA A 1 195 ? 30.276 -8.002 -31.290 1.00 86.44 195 ALA A O 1
ATOM 1484 N N . SER A 1 196 ? 31.149 -5.930 -31.335 1.00 86.62 196 SER A N 1
ATOM 1485 C CA . SER A 1 196 ? 30.577 -5.497 -32.614 1.00 86.62 196 SER A CA 1
ATOM 1486 C C . SER A 1 196 ? 31.655 -4.911 -33.526 1.00 86.62 196 SER A C 1
ATOM 1488 O O . SER A 1 196 ? 32.685 -4.422 -33.064 1.00 86.62 196 SER A O 1
ATOM 1490 N N . ILE A 1 197 ? 31.423 -4.957 -34.840 1.00 86.31 197 ILE A N 1
ATOM 1491 C CA . ILE A 1 197 ? 32.295 -4.344 -35.850 1.00 86.31 197 ILE A CA 1
ATOM 1492 C C . ILE A 1 197 ? 31.610 -3.076 -36.362 1.00 86.31 197 ILE A C 1
ATOM 1494 O O . ILE A 1 197 ? 30.447 -3.123 -36.744 1.00 86.31 197 ILE A O 1
ATOM 1498 N N . GLY A 1 198 ? 32.330 -1.951 -36.383 1.00 83.50 198 GLY A N 1
ATOM 1499 C CA . GLY A 1 198 ? 31.833 -0.675 -36.922 1.00 83.50 198 GLY A CA 1
ATOM 1500 C C . GLY A 1 198 ? 30.946 0.145 -35.976 1.00 83.50 198 GLY A C 1
ATOM 1501 O O . GLY A 1 198 ? 30.626 1.286 -36.295 1.00 83.50 198 GLY A O 1
ATOM 1502 N N . GLU A 1 199 ? 30.605 -0.385 -34.801 1.00 79.62 199 GLU A N 1
ATOM 1503 C CA . GLU A 1 199 ? 29.761 0.270 -33.797 1.00 79.62 199 GLU A CA 1
ATOM 1504 C C . GLU A 1 199 ? 30.331 0.070 -32.384 1.00 79.62 199 GLU A C 1
ATOM 1506 O O . GLU A 1 199 ? 31.021 -0.918 -32.122 1.00 79.62 199 GLU A O 1
ATOM 1511 N N . GLY A 1 200 ? 30.020 0.990 -31.464 1.00 83.31 200 GLY A N 1
ATOM 1512 C CA . GLY A 1 200 ? 30.392 0.892 -30.048 1.00 83.31 200 GLY A CA 1
ATOM 1513 C C . GLY A 1 200 ? 31.720 1.567 -29.675 1.00 83.31 200 GLY A C 1
ATOM 1514 O O . GLY A 1 200 ? 32.116 2.580 -30.254 1.00 83.31 200 GLY A O 1
ATOM 1515 N N . LEU A 1 201 ? 32.379 1.037 -28.639 1.00 82.50 201 LEU A N 1
ATOM 1516 C CA . LEU A 1 201 ? 33.663 1.530 -28.127 1.00 82.50 201 LEU A CA 1
ATOM 1517 C C . LEU A 1 201 ? 34.835 0.804 -28.807 1.00 82.50 201 LEU A C 1
ATOM 1519 O O . LEU A 1 201 ? 34.802 -0.409 -28.995 1.00 82.50 201 LEU A O 1
ATOM 1523 N N . GLU A 1 202 ? 35.903 1.535 -29.140 1.00 85.06 202 GLU A N 1
ATOM 1524 C CA . GLU A 1 202 ? 37.098 0.965 -29.780 1.00 85.06 202 GLU A CA 1
ATOM 1525 C C . GLU A 1 202 ? 37.834 -0.000 -28.831 1.00 85.06 202 GLU A C 1
ATOM 1527 O O . GLU A 1 202 ? 38.376 0.417 -27.803 1.00 85.06 202 GLU A O 1
ATOM 1532 N N . ARG A 1 203 ? 37.922 -1.282 -29.210 1.00 83.62 203 ARG A N 1
ATOM 1533 C CA . ARG A 1 203 ? 38.561 -2.343 -28.409 1.00 83.62 203 ARG A CA 1
ATOM 1534 C C . ARG A 1 203 ? 39.991 -2.005 -27.984 1.00 83.62 203 ARG A C 1
ATOM 1536 O O . ARG A 1 203 ? 40.335 -2.148 -26.816 1.00 83.62 203 ARG A O 1
ATOM 1543 N N . ALA A 1 204 ? 40.798 -1.473 -28.900 1.00 84.31 204 ALA A N 1
ATOM 1544 C CA . ALA A 1 204 ? 42.188 -1.132 -28.612 1.00 84.31 204 ALA A CA 1
ATOM 1545 C C . ALA A 1 204 ? 42.334 -0.018 -27.558 1.00 84.31 204 ALA A C 1
ATOM 1547 O O . ALA A 1 204 ? 43.390 0.091 -26.940 1.00 84.31 204 ALA A O 1
ATOM 1548 N N . ARG A 1 205 ? 41.317 0.836 -27.354 1.00 83.75 205 ARG A N 1
ATOM 1549 C CA . ARG A 1 205 ? 41.318 1.836 -26.270 1.00 83.75 205 ARG A CA 1
ATOM 1550 C C . ARG A 1 205 ? 40.940 1.222 -24.933 1.00 83.75 205 ARG A C 1
ATOM 1552 O O . ARG A 1 205 ? 41.491 1.642 -23.926 1.00 83.75 205 ARG A O 1
ATOM 1559 N N . LEU A 1 206 ? 40.032 0.249 -24.934 1.00 83.62 206 LEU A N 1
ATOM 1560 C CA . LEU A 1 206 ? 39.673 -0.500 -23.732 1.00 83.62 206 LEU A CA 1
ATOM 1561 C C . LEU A 1 206 ? 40.870 -1.313 -23.220 1.00 83.62 206 LEU A C 1
ATOM 1563 O O . LEU A 1 206 ? 41.162 -1.265 -22.035 1.00 83.62 206 LEU A O 1
ATOM 1567 N N . GLU A 1 207 ? 41.613 -1.971 -24.116 1.00 82.81 207 GLU A N 1
ATOM 1568 C CA . GLU A 1 207 ? 42.812 -2.755 -23.769 1.00 82.81 207 GLU A CA 1
ATOM 1569 C C . GLU A 1 207 ? 43.995 -1.884 -23.309 1.00 82.81 207 GLU A C 1
ATOM 1571 O O . GLU A 1 207 ? 44.809 -2.319 -22.501 1.00 82.81 207 GLU A O 1
ATOM 1576 N N . ARG A 1 208 ? 44.097 -0.645 -23.812 1.00 85.38 208 ARG A N 1
ATOM 1577 C CA . ARG A 1 208 ? 45.127 0.327 -23.398 1.00 85.38 208 ARG A CA 1
ATOM 1578 C C . ARG A 1 208 ? 44.750 1.128 -22.155 1.00 85.38 208 ARG A C 1
ATOM 1580 O O . ARG A 1 208 ? 45.604 1.827 -21.609 1.00 85.38 208 ARG A O 1
ATOM 1587 N N . ALA A 1 209 ? 43.486 1.106 -21.744 1.00 83.00 209 ALA A N 1
ATOM 1588 C CA . ALA A 1 209 ? 43.052 1.834 -20.568 1.00 83.00 209 ALA A CA 1
ATOM 1589 C C . ALA A 1 209 ? 43.672 1.195 -19.322 1.00 83.00 209 ALA A C 1
ATOM 1591 O O . ALA A 1 209 ? 43.626 -0.020 -19.155 1.00 83.00 209 ALA A O 1
ATOM 1592 N N . ALA A 1 210 ? 44.212 2.024 -18.424 1.00 84.19 210 ALA A N 1
ATOM 1593 C CA . ALA A 1 210 ? 44.674 1.546 -17.120 1.00 84.19 210 ALA A CA 1
ATOM 1594 C C . ALA A 1 210 ? 43.526 0.902 -16.329 1.00 84.19 210 ALA A C 1
ATOM 1596 O O . ALA A 1 210 ? 43.740 -0.014 -15.542 1.00 84.19 210 ALA A O 1
ATOM 1597 N N . GLU A 1 211 ? 42.304 1.392 -16.551 1.00 87.25 211 GLU A N 1
ATOM 1598 C CA . GLU A 1 211 ? 41.107 0.871 -15.925 1.00 87.25 211 GLU A CA 1
ATOM 1599 C C . GLU A 1 211 ? 39.854 1.290 -16.693 1.00 87.25 211 GLU A C 1
ATOM 1601 O O . GLU A 1 211 ? 39.744 2.419 -17.181 1.00 87.25 211 GLU A O 1
ATOM 1606 N N . VAL A 1 212 ? 38.878 0.391 -16.744 1.00 87.31 212 VAL A N 1
ATOM 1607 C CA . VAL A 1 212 ? 37.542 0.659 -17.272 1.00 87.31 212 VAL A CA 1
ATOM 1608 C C . VAL A 1 212 ? 36.552 0.433 -16.138 1.00 87.31 212 VAL A C 1
ATOM 1610 O O . VAL A 1 212 ? 36.543 -0.634 -15.529 1.00 87.31 212 VAL A O 1
ATOM 1613 N N . ARG A 1 213 ? 35.717 1.430 -15.830 1.00 87.06 213 ARG A N 1
ATOM 1614 C CA . ARG A 1 213 ? 34.714 1.333 -14.761 1.00 87.06 213 ARG A CA 1
ATOM 1615 C C . ARG A 1 213 ? 33.319 1.683 -15.263 1.00 87.06 213 ARG A C 1
ATOM 1617 O O . ARG A 1 213 ? 33.142 2.656 -15.993 1.00 87.06 213 ARG A O 1
ATOM 1624 N N . LEU A 1 214 ? 32.324 0.948 -14.780 1.00 86.56 214 LEU A N 1
ATOM 1625 C CA . LEU A 1 214 ? 30.929 1.377 -14.743 1.00 86.56 214 LEU A CA 1
ATOM 1626 C C . LEU A 1 214 ? 30.727 2.207 -13.476 1.00 86.56 214 LEU A C 1
ATOM 1628 O O . LEU A 1 214 ? 30.921 1.695 -12.379 1.00 86.56 214 LEU A O 1
ATOM 1632 N N . ALA A 1 215 ? 30.365 3.481 -13.604 1.00 83.62 215 ALA A N 1
ATOM 1633 C CA . ALA A 1 215 ? 30.160 4.372 -12.464 1.00 83.62 215 ALA A CA 1
ATOM 1634 C C . ALA A 1 215 ? 28.947 5.291 -12.686 1.00 83.62 215 ALA A C 1
ATOM 1636 O O . ALA A 1 215 ? 28.615 5.591 -13.839 1.00 83.62 215 ALA A O 1
ATOM 1637 N N . PRO A 1 216 ? 28.273 5.751 -11.609 1.00 76.12 216 PRO A N 1
ATOM 1638 C CA . PRO A 1 216 ? 27.231 6.760 -11.727 1.00 76.12 216 PRO A CA 1
ATOM 1639 C C . PRO A 1 216 ? 27.792 7.992 -12.428 1.00 76.12 216 PRO A C 1
ATOM 1641 O O . PRO A 1 216 ? 28.959 8.348 -12.251 1.00 76.12 216 PRO A O 1
ATOM 1644 N N . ARG A 1 217 ? 26.956 8.672 -13.212 1.00 73.25 217 ARG A N 1
ATOM 1645 C CA . ARG A 1 217 ? 27.370 9.913 -13.861 1.00 73.25 217 ARG A CA 1
ATOM 1646 C C . ARG A 1 217 ? 27.726 10.956 -12.794 1.00 73.25 217 ARG A C 1
ATOM 1648 O O . ARG A 1 217 ? 26.843 11.435 -12.093 1.00 73.25 217 ARG A O 1
ATOM 1655 N N . GLY A 1 218 ? 29.003 11.317 -12.712 1.00 66.38 218 GLY A N 1
ATOM 1656 C CA . GLY A 1 218 ? 29.473 12.465 -11.941 1.00 66.38 218 GLY A CA 1
ATOM 1657 C C . GLY A 1 218 ? 29.076 13.796 -12.585 1.00 66.38 218 GLY A C 1
ATOM 1658 O O . GLY A 1 218 ? 28.889 13.884 -13.807 1.00 66.38 218 GLY A O 1
ATOM 1659 N N . GLU A 1 219 ? 28.957 14.842 -11.767 1.00 61.69 219 GLU A N 1
ATOM 1660 C CA . GLU A 1 219 ? 28.766 16.209 -12.254 1.00 61.69 219 GLU A CA 1
ATOM 1661 C C . GLU A 1 219 ? 29.913 16.603 -13.203 1.00 61.69 219 GLU A C 1
ATOM 1663 O O . GLU A 1 219 ? 31.076 16.286 -12.969 1.00 61.69 219 GLU A O 1
ATOM 1668 N N . GLY A 1 220 ? 29.581 17.243 -14.328 1.00 66.62 220 GLY A N 1
ATOM 1669 C CA . GLY A 1 220 ? 30.560 17.666 -15.339 1.00 66.62 220 GLY A CA 1
ATOM 1670 C C . GLY A 1 220 ? 30.921 16.626 -16.411 1.00 66.62 220 GLY A C 1
ATOM 1671 O O . GLY A 1 220 ? 31.487 16.999 -17.438 1.00 66.62 220 GLY A O 1
ATOM 1672 N N . LEU A 1 221 ? 30.533 15.353 -16.267 1.00 64.25 221 LEU A N 1
ATOM 1673 C CA . LEU A 1 221 ? 30.735 14.357 -17.328 1.00 64.25 221 LEU A CA 1
ATOM 1674 C C . LEU A 1 221 ? 29.737 14.573 -18.478 1.00 64.25 221 LEU A C 1
ATOM 1676 O O . LEU A 1 221 ? 28.517 14.594 -18.270 1.00 64.25 221 LEU A O 1
ATOM 1680 N N . ARG A 1 222 ? 30.244 14.710 -19.710 1.00 57.91 222 ARG A N 1
ATOM 1681 C CA . ARG A 1 222 ? 29.451 14.719 -20.952 1.00 57.91 222 ARG A CA 1
ATOM 1682 C C . ARG A 1 222 ? 29.616 13.382 -21.670 1.00 57.91 222 ARG A C 1
ATOM 1684 O O . ARG A 1 222 ? 30.734 12.912 -21.856 1.00 57.91 222 ARG A O 1
ATOM 1691 N N . LEU A 1 223 ? 28.498 12.773 -22.068 1.00 55.03 223 LEU A N 1
ATOM 1692 C CA . LEU A 1 223 ? 28.505 11.539 -22.851 1.00 55.03 223 LEU A CA 1
ATOM 1693 C C . LEU A 1 223 ? 29.015 11.848 -24.263 1.00 55.03 223 LEU A C 1
ATOM 1695 O O . LEU A 1 223 ? 28.332 12.523 -25.032 1.00 55.03 223 LEU A O 1
ATOM 1699 N N . ARG A 1 224 ? 30.196 11.334 -24.611 1.00 59.69 224 ARG A N 1
ATOM 1700 C CA . ARG A 1 224 ? 30.682 11.328 -25.992 1.00 59.69 224 ARG A CA 1
ATOM 1701 C C . ARG A 1 224 ? 30.219 10.051 -26.674 1.00 59.69 224 ARG A C 1
ATOM 1703 O O . ARG A 1 224 ? 30.767 8.983 -26.439 1.00 59.69 224 ARG A O 1
ATOM 1710 N N . LEU A 1 225 ? 29.215 10.184 -27.536 1.00 51.88 225 LEU A N 1
ATOM 1711 C CA . LEU A 1 225 ? 28.663 9.075 -28.324 1.00 51.88 225 LEU A CA 1
ATOM 1712 C C . LEU A 1 225 ? 29.629 8.567 -29.410 1.00 51.88 225 LEU A C 1
ATOM 1714 O O . LEU A 1 225 ? 29.386 7.520 -29.994 1.00 51.88 225 LEU A O 1
ATOM 1718 N N . HIS A 1 226 ? 30.713 9.300 -29.693 1.00 54.03 226 HIS A N 1
ATOM 1719 C CA . HIS A 1 226 ? 31.707 8.919 -30.690 1.00 54.03 226 HIS A CA 1
ATOM 1720 C C . HIS A 1 226 ? 33.124 9.310 -30.230 1.00 54.03 226 HIS A C 1
ATOM 1722 O O . HIS A 1 226 ? 33.311 10.447 -29.785 1.00 54.03 226 HIS A O 1
ATOM 1728 N N . PRO A 1 227 ? 34.145 8.440 -30.390 1.00 49.47 227 PRO A N 1
ATOM 1729 C CA . PRO A 1 227 ? 35.519 8.684 -29.926 1.00 49.47 227 PRO A CA 1
ATOM 1730 C C . PRO A 1 227 ? 36.213 9.902 -30.562 1.00 49.47 227 PRO A C 1
ATOM 1732 O O . PRO A 1 227 ? 37.261 10.323 -30.073 1.00 49.47 227 PRO A O 1
ATOM 1735 N N . ALA A 1 228 ? 35.631 10.458 -31.630 1.00 53.44 228 ALA A N 1
ATOM 1736 C CA . ALA A 1 228 ? 36.126 11.623 -32.370 1.00 53.44 228 ALA A CA 1
ATOM 1737 C C . ALA A 1 228 ? 35.223 12.875 -32.294 1.00 53.44 228 ALA A C 1
ATOM 1739 O O . ALA A 1 228 ? 35.483 13.838 -33.008 1.00 53.44 228 ALA A O 1
ATOM 1740 N N . ARG A 1 229 ? 34.152 12.888 -31.483 1.00 42.50 229 ARG A N 1
ATOM 1741 C CA . ARG A 1 229 ? 33.317 14.093 -31.296 1.00 42.50 229 ARG A CA 1
ATOM 1742 C C . ARG A 1 229 ? 33.602 14.775 -29.951 1.00 42.50 229 ARG A C 1
ATOM 1744 O O . ARG A 1 229 ? 33.937 14.062 -29.003 1.00 42.50 229 ARG A O 1
ATOM 1751 N N . PRO A 1 230 ? 33.525 16.121 -29.881 1.00 44.59 230 PRO A N 1
ATOM 1752 C CA . PRO A 1 230 ? 33.799 16.877 -28.666 1.00 44.59 230 PRO A CA 1
ATOM 1753 C C . PRO A 1 230 ? 32.821 16.585 -27.523 1.00 44.59 230 PRO A C 1
ATOM 1755 O O . PRO A 1 230 ? 31.688 16.132 -27.782 1.00 44.59 230 PRO A O 1
#

Sequence (230 aa):
RLRPLLGLRRAQLLGWARAHGLAWVEDESNAELRFARNALRQRLLPVAEDLFPAAVPTLARAAAHFAEADVLLGELAAIDAAACGVPALRGAGFVVLRRAGFLALSAARQVNLLRWLLRGSGAPLPGSLPLGEALRQLRACDPAHPLRLPLGAWACCAYRDRVWVEPAQPPAPQGLCWQGEAVMRWGGDEVHLVASIGEGLERARLERAAEVRLAPRGEGLRLRLHPARP

Secondary structure (DSSP, 8-state):
---TTTTS-HHHHHHHHHHTT------GGGG-TTSHHHHIIIIIHHHHHHH-TTHHHHHHHHHHHHHHHHHHHHHHHHHHHHHT-S-EEETTTEEEEEHHHHHHS-HHHHHHHHHHHHHTTSSPPP-HHHHHHHHHHHHHS-TTS-EEEEETTEEEEEETTEEEEEESSPPPPPPEE-SS-SEEEETTEEEE----SSSSS-HHHHHH-S--EE----TT----SSTT--

Radius of gyration: 27.87 Å; chains: 1; bounding box: 68×33×84 Å

pLDDT: mean 84.92, std 10.54, range [42.5, 97.69]